Protein AF-A0A534YUK7-F1 (afdb_monomer_lite)

Secondary structure (DSSP, 8-state):
---SSHHHHHHHSSSSSS--HHHHHHHHHHHS--THHHHHHHTTS---TT-TTT-HHHHHHHHT--HHHHHHHH-SEEEEEEEEEEEEE-TTSTTS-EEEEEEEEEEEEE-STT-EEEEEEETTS-EEEEEEETTEEEEEETTSPPEEE-TTS--HHHHHHHHT-HHHHHHHHTTSEEEEEEEEEEETTEEEEEEEEEEEPPPPPSTTGGGSPPP-PPBPTTS-B---HHHHHHHHHHHH------EEEEEEETTT--EEEEEEEPPP-----

Structure (mmCIF, N/CA/C/O backbone):
data_AF-A0A534YUK7-F1
#
_entry.id   AF-A0A534YUK7-F1
#
loop_
_atom_site.group_PDB
_atom_site.id
_atom_site.type_symbol
_atom_site.label_atom_id
_atom_site.label_alt_id
_atom_site.label_comp_id
_atom_site.label_asym_id
_atom_site.label_entity_id
_atom_site.label_seq_id
_atom_site.pdbx_PDB_ins_code
_atom_site.Cartn_x
_atom_site.Cartn_y
_atom_site.Cartn_z
_atom_site.occupancy
_atom_site.B_iso_or_equiv
_atom_site.auth_seq_id
_atom_site.auth_comp_id
_atom_site.auth_asym_id
_atom_site.auth_atom_id
_atom_site.pdbx_PDB_model_num
ATOM 1 N N . MET A 1 1 ? -46.622 58.304 -29.775 1.00 43.06 1 MET A N 1
ATOM 2 C CA . MET A 1 1 ? -46.338 57.663 -28.471 1.00 43.06 1 MET A CA 1
ATOM 3 C C . MET A 1 1 ? -46.282 56.150 -28.672 1.00 43.06 1 MET A C 1
ATOM 5 O O . MET A 1 1 ? -47.311 55.494 -28.654 1.00 43.06 1 MET A O 1
ATOM 9 N N . ARG A 1 2 ? -45.103 55.600 -28.988 1.00 47.28 2 ARG A N 1
ATOM 10 C CA . ARG A 1 2 ? -44.868 54.157 -29.193 1.00 47.28 2 ARG A CA 1
ATOM 11 C C . ARG A 1 2 ? -43.505 53.817 -28.588 1.00 47.28 2 ARG A C 1
ATOM 13 O O . ARG A 1 2 ? -42.527 53.676 -29.305 1.00 47.28 2 ARG A O 1
ATOM 20 N N . SER A 1 3 ? -43.453 53.763 -27.260 1.00 46.91 3 SER A N 1
ATOM 21 C CA . SER A 1 3 ? -42.205 53.555 -26.512 1.00 46.91 3 SER A CA 1
ATOM 22 C C . SER A 1 3 ? -42.457 52.770 -25.221 1.00 46.91 3 SER A C 1
ATOM 24 O O . SER A 1 3 ? -41.991 53.171 -24.165 1.00 46.91 3 SER A O 1
ATOM 26 N N . CYS A 1 4 ? -43.249 51.692 -25.272 1.00 45.56 4 CYS A N 1
ATOM 27 C CA . CYS A 1 4 ? -43.534 50.884 -24.072 1.00 45.56 4 CYS A CA 1
ATOM 28 C C . CYS A 1 4 ? -43.325 49.366 -24.253 1.00 45.56 4 CYS A C 1
ATOM 30 O O . CYS A 1 4 ? -43.373 48.627 -23.282 1.00 45.56 4 CYS A O 1
ATOM 32 N N . GLY A 1 5 ? -43.058 48.879 -25.473 1.00 42.12 5 GLY A N 1
ATOM 33 C CA . GLY A 1 5 ? -42.952 47.432 -25.738 1.00 42.12 5 GLY A CA 1
ATOM 34 C C . GLY A 1 5 ? -41.537 46.842 -25.698 1.00 42.12 5 GLY A C 1
ATOM 35 O O . GLY A 1 5 ? -41.386 45.643 -25.504 1.00 42.12 5 GLY A O 1
ATOM 36 N N . ILE A 1 6 ? -40.492 47.656 -25.881 1.00 48.66 6 ILE A N 1
ATOM 37 C CA . ILE A 1 6 ? -39.122 47.144 -26.106 1.00 48.66 6 ILE A CA 1
ATOM 38 C C . ILE A 1 6 ? -38.332 47.005 -24.792 1.00 48.66 6 ILE A C 1
ATOM 40 O O . ILE A 1 6 ? -37.466 46.142 -24.679 1.00 48.66 6 ILE A O 1
ATOM 44 N N . ALA A 1 7 ? -38.674 47.781 -23.759 1.00 47.25 7 ALA A N 1
ATOM 45 C CA . ALA A 1 7 ? -37.955 47.756 -22.482 1.00 47.25 7 ALA A CA 1
ATOM 46 C C . ALA A 1 7 ? -38.227 46.491 -21.642 1.00 47.25 7 ALA A C 1
ATOM 48 O O . ALA A 1 7 ? -37.373 46.086 -20.860 1.00 47.25 7 ALA A O 1
ATOM 49 N N . PHE A 1 8 ? -39.379 45.834 -21.822 1.00 46.03 8 PHE A N 1
ATOM 50 C CA . PHE A 1 8 ? -39.737 44.651 -21.028 1.00 46.03 8 PHE A CA 1
ATOM 51 C C . PHE A 1 8 ? -39.116 43.351 -21.572 1.00 46.03 8 PHE A C 1
ATOM 53 O O . PHE A 1 8 ? -38.811 42.439 -20.810 1.00 46.03 8 PHE A O 1
ATOM 60 N N . LEU A 1 9 ? -38.857 43.282 -22.883 1.00 44.72 9 LEU A N 1
ATOM 61 C CA . LEU A 1 9 ? -38.277 42.101 -23.537 1.00 44.72 9 LEU A CA 1
ATOM 62 C C . LEU A 1 9 ? -36.753 41.986 -23.354 1.00 44.72 9 LEU A C 1
ATOM 64 O O . LEU A 1 9 ? -36.232 40.876 -23.357 1.00 44.72 9 LEU A O 1
ATOM 68 N N . LEU A 1 10 ? -36.047 43.097 -23.112 1.00 46.44 10 LEU A N 1
ATOM 69 C CA . LEU A 1 10 ? -34.605 43.098 -22.812 1.00 46.44 10 LEU A CA 1
ATOM 70 C C . LEU A 1 10 ? -34.275 42.804 -21.337 1.00 46.44 10 LEU A C 1
ATOM 72 O O . LEU A 1 10 ? -33.154 42.404 -21.028 1.00 46.44 10 LEU A O 1
ATOM 76 N N . ALA A 1 11 ? -35.241 42.972 -20.428 1.00 45.81 11 ALA A N 1
ATOM 77 C CA . ALA A 1 11 ? -35.063 42.692 -19.002 1.00 45.81 11 ALA A CA 1
ATOM 78 C C . ALA A 1 11 ? -35.255 41.204 -18.644 1.00 45.81 11 ALA A C 1
ATOM 80 O O . ALA A 1 11 ? -34.750 40.753 -17.619 1.00 45.81 11 ALA A O 1
ATOM 81 N N . LEU A 1 12 ? -35.941 40.419 -19.489 1.00 43.53 12 LEU A N 1
ATOM 82 C CA . LEU A 1 12 ? -36.092 38.971 -19.284 1.00 43.53 12 LEU A CA 1
ATOM 83 C C . LEU A 1 12 ? -34.932 38.141 -19.857 1.00 43.53 12 LEU A C 1
ATOM 85 O O . LEU A 1 12 ? -34.709 37.019 -19.408 1.00 43.53 12 LEU A O 1
ATOM 89 N N . THR A 1 13 ? -34.153 38.672 -20.802 1.00 46.50 13 THR A N 1
ATOM 90 C CA . THR A 1 13 ? -33.028 37.937 -21.410 1.00 46.50 13 THR A CA 1
ATOM 91 C C . THR A 1 13 ? -31.736 37.995 -20.589 1.00 46.50 13 THR A C 1
ATOM 93 O O . THR A 1 13 ? -30.830 37.200 -20.824 1.00 46.50 13 THR A O 1
ATOM 96 N N . THR A 1 14 ? -31.639 38.883 -19.596 1.00 45.12 14 THR A N 1
ATOM 97 C CA . THR A 1 14 ? -30.451 39.038 -18.732 1.00 45.12 14 THR A CA 1
ATOM 98 C C . THR A 1 14 ? -30.489 38.198 -17.452 1.00 45.12 14 THR A C 1
ATOM 100 O O . THR A 1 14 ? -29.464 38.070 -16.790 1.00 45.12 14 THR A O 1
ATOM 103 N N . LEU A 1 15 ? -31.619 37.559 -17.119 1.00 44.69 15 LEU A N 1
ATOM 104 C CA . LEU A 1 15 ? -31.740 36.682 -15.941 1.00 44.69 15 LEU A CA 1
ATOM 105 C C . LEU A 1 15 ? -31.494 35.191 -16.236 1.00 44.69 15 LEU A C 1
ATOM 107 O O . LEU A 1 15 ? -31.285 34.414 -15.305 1.00 44.69 15 LEU A O 1
ATOM 111 N N . CYS A 1 16 ? -31.452 34.784 -17.510 1.00 46.06 16 CYS A N 1
ATOM 112 C CA . CYS A 1 16 ? -31.131 33.405 -17.912 1.00 46.06 16 CYS A CA 1
ATOM 113 C C . CYS A 1 16 ? -29.680 33.213 -18.388 1.00 46.06 16 CYS A C 1
ATOM 115 O O . CYS A 1 16 ? -29.250 32.081 -18.601 1.00 46.06 16 CYS A O 1
ATOM 117 N N . ALA A 1 17 ? -28.899 34.287 -18.508 1.00 45.12 17 ALA A N 1
ATOM 118 C CA . ALA A 1 17 ? -27.498 34.236 -18.907 1.00 45.12 17 ALA A CA 1
ATOM 119 C C . ALA A 1 17 ? -26.590 34.430 -17.684 1.00 45.12 17 ALA A C 1
ATOM 121 O O . ALA A 1 17 ? -26.131 35.541 -17.472 1.00 45.12 17 ALA A O 1
ATOM 122 N N . CYS A 1 18 ? -26.403 33.388 -16.853 1.00 49.81 18 CYS A N 1
ATOM 123 C CA . CYS A 1 18 ? -25.218 33.175 -15.980 1.00 49.81 18 CYS A CA 1
ATOM 124 C C . CYS A 1 18 ? -25.406 32.050 -14.936 1.00 49.81 18 CYS A C 1
ATOM 126 O O . CYS A 1 18 ? -25.012 32.182 -13.779 1.00 49.81 18 CYS A O 1
ATOM 128 N N . LYS A 1 19 ? -25.977 30.901 -15.312 1.00 48.03 19 LYS A N 1
ATOM 129 C CA . LYS A 1 19 ? -25.750 29.652 -14.563 1.00 48.03 19 LYS A CA 1
ATOM 130 C C . LYS A 1 19 ? -25.463 28.542 -15.562 1.00 48.03 19 LYS A C 1
ATOM 132 O O . LYS A 1 19 ? -26.362 27.816 -15.967 1.00 48.03 19 LYS A O 1
ATOM 137 N N . ARG A 1 20 ? -24.209 28.465 -16.022 1.00 54.09 20 ARG A N 1
ATOM 138 C CA . ARG A 1 20 ? -23.745 27.312 -16.803 1.00 54.09 20 ARG A CA 1
ATOM 139 C C . ARG A 1 20 ? -23.891 26.073 -15.919 1.00 54.09 20 ARG A C 1
ATOM 141 O O . ARG A 1 20 ? -23.425 26.074 -14.781 1.00 54.09 20 ARG A O 1
ATOM 148 N N . SER A 1 21 ? -24.548 25.039 -16.431 1.00 63.81 21 SER A N 1
ATOM 149 C CA . SER A 1 21 ? -24.697 23.744 -15.753 1.00 63.81 21 SER A CA 1
ATOM 150 C C . SER A 1 21 ? -23.342 23.152 -15.352 1.00 63.81 21 SER A C 1
ATOM 152 O O . SER A 1 21 ? -23.226 22.537 -14.298 1.00 63.81 21 SER A O 1
ATOM 154 N N . GLU A 1 22 ? -22.303 23.423 -16.142 1.00 60.59 22 GLU A N 1
ATOM 155 C CA . GLU A 1 22 ? -20.909 23.071 -15.857 1.00 60.59 22 GLU A CA 1
ATOM 156 C C . GLU A 1 22 ? -20.375 23.737 -14.582 1.00 60.59 22 GLU A C 1
ATOM 158 O O . GLU A 1 22 ? -19.732 23.076 -13.773 1.00 60.59 22 GLU A O 1
ATOM 163 N N . ASP A 1 23 ? -20.706 25.009 -14.349 1.00 64.12 23 ASP A N 1
ATOM 164 C CA . ASP A 1 23 ? -20.303 25.760 -13.154 1.00 64.12 23 ASP A CA 1
ATOM 16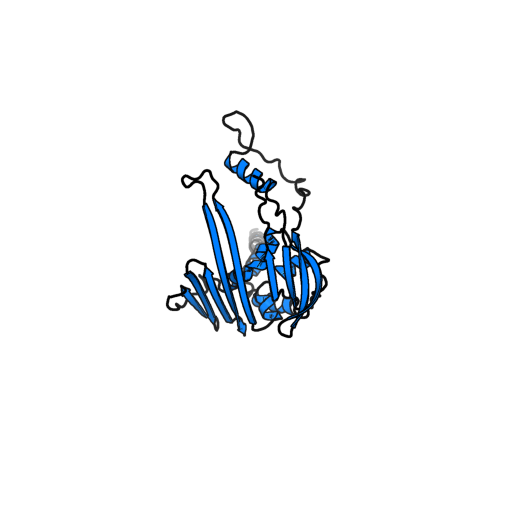5 C C . ASP A 1 23 ? -21.025 25.251 -11.902 1.00 64.12 23 ASP A C 1
ATOM 167 O O . ASP A 1 23 ? -20.454 25.214 -10.814 1.00 64.12 23 ASP A O 1
ATOM 171 N N . GLN A 1 24 ? -22.284 24.827 -12.041 1.00 64.56 24 GLN A N 1
ATOM 172 C CA . GLN A 1 24 ? -23.018 24.173 -10.958 1.00 64.56 24 GLN A CA 1
ATOM 173 C C . GLN A 1 24 ? -22.503 22.759 -10.685 1.00 64.56 24 GLN A C 1
ATOM 175 O O . GLN A 1 24 ? -22.385 22.395 -9.521 1.00 64.56 24 GLN A O 1
ATOM 180 N N . ALA A 1 25 ? -22.144 21.990 -11.714 1.00 63.22 25 ALA A N 1
ATOM 181 C CA . ALA A 1 25 ? -21.538 20.670 -11.554 1.00 63.22 25 ALA A CA 1
ATOM 182 C C . ALA A 1 25 ? -20.133 20.762 -10.935 1.00 63.22 25 ALA A C 1
ATOM 184 O O . ALA A 1 25 ? -19.789 19.966 -10.066 1.00 63.22 25 ALA A O 1
ATOM 185 N N . ALA A 1 26 ? -19.338 21.764 -11.319 1.00 56.41 26 ALA A N 1
ATOM 186 C CA . ALA A 1 26 ? -18.037 22.042 -10.719 1.00 56.41 26 ALA A CA 1
ATOM 187 C C . ALA A 1 26 ? -18.174 22.503 -9.261 1.00 56.41 26 ALA A C 1
ATOM 189 O O . ALA A 1 26 ? -17.492 21.977 -8.387 1.00 56.41 26 ALA A O 1
ATOM 190 N N . LYS A 1 27 ? -19.110 23.415 -8.965 1.00 62.81 27 LYS A N 1
ATOM 191 C CA . LYS A 1 27 ? -19.412 23.823 -7.583 1.00 62.81 27 LYS A CA 1
ATOM 192 C C . LYS A 1 27 ? -19.950 22.663 -6.750 1.00 62.81 27 LYS A C 1
ATOM 194 O O . LYS A 1 27 ? -19.544 22.525 -5.607 1.00 62.81 27 LYS A O 1
ATOM 199 N N . ALA A 1 28 ? -20.794 21.799 -7.307 1.00 65.69 28 ALA A N 1
ATOM 200 C CA . ALA A 1 28 ? -21.262 20.604 -6.614 1.00 65.69 28 ALA A CA 1
ATOM 201 C C . ALA A 1 28 ? -20.095 19.671 -6.264 1.00 65.69 28 ALA A C 1
ATOM 203 O O . ALA A 1 28 ? -20.059 19.171 -5.153 1.00 65.69 28 ALA A O 1
ATOM 204 N N . ARG A 1 29 ? -19.095 19.502 -7.138 1.00 61.09 29 ARG A N 1
ATOM 205 C CA . ARG A 1 29 ? -17.880 18.728 -6.810 1.00 61.09 29 ARG A CA 1
ATOM 206 C C . ARG A 1 29 ? -17.021 19.380 -5.721 1.00 61.09 29 ARG A C 1
ATOM 208 O O . ARG A 1 29 ? -16.441 18.670 -4.919 1.00 61.09 29 ARG A O 1
ATOM 215 N N . ILE A 1 30 ? -16.942 20.712 -5.689 1.00 57.91 30 ILE A N 1
ATOM 216 C CA . ILE A 1 30 ? -16.113 21.459 -4.722 1.00 57.91 30 ILE A CA 1
ATOM 217 C C . ILE A 1 30 ? -16.792 21.581 -3.346 1.00 57.91 30 ILE A C 1
ATOM 219 O O . ILE A 1 30 ? -16.108 21.632 -2.331 1.00 57.91 30 ILE A O 1
ATOM 223 N N . PHE A 1 31 ? -18.126 21.649 -3.307 1.00 62.97 31 PHE A N 1
ATOM 224 C CA . PHE A 1 31 ? -18.913 21.893 -2.090 1.00 62.97 31 PHE A CA 1
ATOM 225 C C . PHE A 1 31 ? -19.746 20.686 -1.637 1.00 62.97 31 PHE A C 1
ATOM 227 O O . PHE A 1 31 ? -20.591 20.833 -0.752 1.00 62.97 31 PHE A O 1
ATOM 234 N N . SER A 1 32 ? -19.551 19.508 -2.238 1.00 49.84 32 SER A N 1
ATOM 235 C CA . SER A 1 32 ? -20.150 18.281 -1.708 1.00 49.84 32 SER A CA 1
ATOM 236 C C . SER A 1 32 ? -19.508 17.926 -0.364 1.00 49.84 32 SER A C 1
ATOM 238 O O . SER A 1 32 ? -18.311 18.158 -0.190 1.00 49.84 32 SER A O 1
ATOM 240 N N . PRO A 1 33 ? -20.292 17.392 0.590 1.00 48.09 33 PRO A N 1
ATOM 241 C CA . PRO A 1 33 ? -19.748 16.879 1.837 1.00 48.09 33 PRO A CA 1
ATOM 242 C C . PRO A 1 33 ? -18.690 15.807 1.554 1.00 48.09 33 PRO A C 1
ATOM 244 O O . PRO A 1 33 ? -18.836 15.044 0.601 1.00 48.09 33 PRO A O 1
ATOM 247 N N . ASP A 1 34 ? -17.649 15.786 2.387 1.00 50.56 34 ASP A N 1
ATOM 248 C CA . ASP A 1 34 ? -16.479 14.909 2.278 1.00 50.56 34 ASP A CA 1
ATOM 249 C C . ASP A 1 34 ? -16.828 13.445 1.942 1.00 50.56 34 ASP A C 1
ATOM 251 O O . ASP A 1 34 ? -17.801 12.877 2.452 1.00 50.56 34 ASP A O 1
ATOM 255 N N . ASP A 1 35 ? -15.961 12.813 1.144 1.00 51.81 35 ASP A N 1
ATOM 256 C CA . ASP A 1 35 ? -16.037 11.427 0.645 1.00 51.81 35 ASP A CA 1
ATOM 257 C C . ASP A 1 35 ? -16.042 10.336 1.746 1.00 51.81 35 ASP A C 1
ATOM 259 O O . ASP A 1 35 ? -16.063 9.139 1.462 1.00 51.81 35 ASP A O 1
ATOM 263 N N . SER A 1 36 ? -16.082 10.697 3.031 1.00 48.94 36 SER A N 1
ATOM 264 C CA . SER A 1 36 ? -16.192 9.731 4.136 1.00 48.94 36 SER A CA 1
ATOM 265 C C . SER A 1 36 ? -17.457 8.865 4.040 1.00 48.94 36 SER A C 1
ATOM 267 O O . SER A 1 36 ? -17.464 7.704 4.456 1.00 48.94 36 SER A O 1
ATOM 269 N N . THR A 1 37 ? -18.523 9.389 3.425 1.00 50.66 37 THR A N 1
ATOM 270 C CA . THR A 1 37 ? -19.754 8.626 3.166 1.00 50.66 37 THR A CA 1
ATOM 271 C C . THR A 1 37 ? -19.613 7.597 2.041 1.00 50.66 37 THR A C 1
ATOM 273 O O . THR A 1 37 ? -20.222 6.528 2.142 1.00 50.66 37 THR A O 1
ATOM 276 N N . SER A 1 38 ? -18.801 7.856 1.008 1.00 58.12 38 SER A N 1
ATOM 277 C CA . SER A 1 38 ? -18.639 6.938 -0.129 1.00 58.12 38 SER A CA 1
ATOM 278 C C . SER A 1 38 ? -17.813 5.704 0.251 1.00 58.12 38 SER A C 1
ATOM 280 O O . SER A 1 38 ? -18.211 4.583 -0.062 1.00 58.12 38 SER A O 1
ATOM 282 N N . ALA A 1 39 ? -16.764 5.868 1.065 1.00 60.34 39 ALA A N 1
ATOM 283 C CA . ALA A 1 39 ? -15.964 4.748 1.579 1.00 60.34 39 ALA A CA 1
ATOM 284 C C . ALA A 1 39 ? -16.784 3.740 2.415 1.00 60.34 39 ALA A C 1
ATOM 286 O O . ALA A 1 39 ? -16.546 2.533 2.359 1.00 60.34 39 ALA A O 1
ATOM 287 N N . SER A 1 40 ? -17.775 4.216 3.179 1.00 64.69 40 SER A N 1
ATOM 288 C CA . SER A 1 40 ? -18.683 3.354 3.951 1.00 64.69 40 SER A CA 1
ATOM 289 C C . SER A 1 40 ? -19.723 2.636 3.081 1.00 64.69 40 SER A C 1
ATOM 291 O O . SER A 1 40 ? -20.198 1.562 3.460 1.00 64.69 40 SER A O 1
ATOM 293 N N . ALA A 1 41 ? -20.093 3.214 1.935 1.00 70.38 41 ALA A N 1
ATOM 294 C CA . ALA A 1 41 ? -20.995 2.582 0.979 1.00 70.38 41 ALA A CA 1
ATOM 295 C C . ALA A 1 41 ? -20.291 1.438 0.237 1.00 70.38 41 ALA A C 1
ATOM 297 O O . ALA A 1 41 ? -20.769 0.308 0.308 1.00 70.38 41 ALA A O 1
ATOM 298 N N . ASP A 1 42 ? -19.115 1.702 -0.343 1.00 76.00 42 ASP A N 1
ATOM 299 C CA . ASP A 1 42 ? -18.304 0.700 -1.049 1.00 76.00 42 ASP A CA 1
ATOM 300 C C . ASP A 1 42 ? -17.978 -0.502 -0.152 1.00 76.00 42 ASP A C 1
ATOM 302 O O . ASP A 1 42 ? -18.034 -1.648 -0.591 1.00 76.00 42 ASP A O 1
ATOM 306 N N . ALA A 1 43 ? -17.700 -0.265 1.135 1.00 78.94 43 ALA A N 1
ATOM 307 C CA . ALA A 1 43 ? -17.383 -1.314 2.103 1.00 78.94 43 ALA A CA 1
ATOM 308 C C . ALA A 1 43 ? -18.499 -2.355 2.313 1.00 78.94 43 ALA A C 1
ATOM 310 O O . ALA A 1 43 ? -18.215 -3.463 2.772 1.00 78.94 43 ALA A O 1
ATOM 311 N N . LYS A 1 44 ? -19.759 -2.017 2.007 1.00 80.62 44 LYS A N 1
ATOM 312 C CA . LYS A 1 44 ? -20.909 -2.921 2.178 1.00 80.62 44 LYS A CA 1
ATOM 313 C C . LYS A 1 44 ? -21.074 -3.892 1.020 1.00 80.62 44 LYS A C 1
ATOM 315 O O . LYS A 1 44 ? -21.726 -4.922 1.199 1.00 80.62 44 LYS A O 1
ATOM 320 N N . ASP A 1 45 ? -20.493 -3.585 -0.135 1.00 84.56 45 ASP A N 1
ATOM 321 C CA . ASP A 1 45 ? -20.611 -4.450 -1.294 1.00 84.56 45 ASP A CA 1
ATOM 322 C C . ASP A 1 45 ? -19.799 -5.734 -1.065 1.00 84.56 45 ASP A C 1
ATOM 324 O O . ASP A 1 45 ? -18.599 -5.670 -0.743 1.00 84.56 45 ASP A O 1
ATOM 328 N N . PRO A 1 46 ? -20.434 -6.916 -1.189 1.00 86.56 46 PRO A N 1
ATOM 329 C CA . PRO A 1 46 ? -19.748 -8.185 -1.036 1.00 86.56 46 PRO A CA 1
ATOM 330 C C . PRO A 1 46 ? -18.792 -8.392 -2.211 1.00 86.56 46 PRO A C 1
ATOM 332 O O . PRO A 1 46 ? -19.169 -8.275 -3.377 1.00 86.56 46 PRO A O 1
ATOM 335 N N . ILE A 1 47 ? -17.548 -8.738 -1.893 1.00 89.94 47 ILE A N 1
ATOM 336 C CA . ILE A 1 47 ? -16.484 -8.942 -2.873 1.00 89.94 47 ILE A CA 1
ATOM 337 C C . ILE A 1 47 ? -15.989 -10.382 -2.766 1.00 89.94 47 ILE A C 1
ATOM 339 O O . ILE A 1 47 ? -15.590 -10.840 -1.696 1.00 89.94 47 ILE A O 1
ATOM 343 N N . ASP A 1 48 ? -15.978 -11.093 -3.892 1.00 92.06 48 ASP A N 1
ATOM 344 C CA . ASP A 1 48 ? -15.423 -12.441 -3.958 1.00 92.06 48 ASP A CA 1
ATOM 345 C C . ASP A 1 48 ? -13.896 -12.403 -4.104 1.00 92.06 48 ASP A C 1
ATOM 347 O O . ASP A 1 48 ? -13.342 -12.242 -5.196 1.00 92.06 48 ASP A O 1
ATOM 351 N N . ALA A 1 49 ? -13.214 -12.594 -2.977 1.00 91.31 49 ALA A N 1
ATOM 352 C CA . ALA A 1 49 ? -11.762 -12.634 -2.890 1.00 91.31 49 ALA A CA 1
ATOM 353 C C . ALA A 1 49 ? -11.106 -13.816 -3.631 1.00 91.31 49 ALA A C 1
ATOM 355 O O . ALA A 1 49 ? -9.879 -13.877 -3.651 1.00 91.31 49 ALA A O 1
ATOM 356 N N . THR A 1 50 ? -11.850 -14.761 -4.222 1.00 92.62 50 THR A N 1
ATOM 357 C CA . THR A 1 50 ? -11.282 -15.891 -4.993 1.00 92.62 50 THR A CA 1
ATOM 358 C C . THR A 1 50 ? -11.041 -15.577 -6.473 1.00 92.62 50 THR A C 1
ATOM 360 O O . THR A 1 50 ? -10.343 -16.327 -7.153 1.00 92.62 50 THR A O 1
ATOM 363 N N . ARG A 1 51 ? -11.550 -14.437 -6.958 1.00 92.38 51 ARG A N 1
ATOM 364 C CA . ARG A 1 51 ? -11.559 -14.074 -8.386 1.00 92.38 51 ARG A CA 1
ATOM 365 C C . ARG A 1 51 ? -10.448 -13.117 -8.813 1.00 92.38 51 ARG A C 1
ATOM 367 O O . ARG A 1 51 ? -10.420 -12.676 -9.959 1.00 92.38 51 ARG A O 1
ATOM 374 N N . LEU A 1 52 ? -9.522 -12.769 -7.916 1.00 92.38 52 LEU A N 1
ATOM 375 C CA . LEU A 1 52 ? -8.475 -11.784 -8.222 1.00 92.38 52 LEU A CA 1
ATOM 376 C C . LEU A 1 52 ? -7.513 -12.274 -9.316 1.00 92.38 52 LEU A C 1
ATOM 378 O O . LEU A 1 52 ? -6.915 -11.455 -10.001 1.00 92.38 52 LEU A O 1
ATOM 382 N N . ALA A 1 53 ? -7.348 -13.587 -9.491 1.00 93.31 53 ALA A N 1
ATOM 383 C CA . ALA A 1 53 ? -6.503 -14.125 -10.559 1.00 93.31 53 ALA A CA 1
ATOM 384 C C . ALA A 1 53 ? -7.140 -14.000 -11.956 1.00 93.31 53 ALA A C 1
ATOM 386 O O . ALA A 1 53 ? -6.416 -14.000 -12.950 1.00 93.31 53 ALA A O 1
ATOM 387 N N . ASP A 1 54 ? -8.467 -13.878 -12.033 1.00 93.00 54 ASP A N 1
ATOM 388 C CA . ASP A 1 54 ? -9.210 -13.982 -13.292 1.00 93.00 54 ASP A CA 1
ATOM 389 C C . ASP A 1 54 ? -9.389 -12.628 -13.991 1.00 93.00 54 ASP A C 1
ATOM 391 O O . ASP A 1 54 ? -9.493 -12.566 -15.216 1.00 93.00 54 ASP A O 1
ATOM 395 N N . ASP A 1 55 ? -9.427 -11.535 -13.223 1.00 90.50 55 ASP A N 1
ATOM 396 C CA . ASP A 1 55 ? -9.652 -10.182 -13.733 1.00 90.50 55 ASP A CA 1
ATOM 397 C C . ASP A 1 55 ? -8.603 -9.198 -13.177 1.00 90.50 55 ASP A C 1
ATOM 399 O O . ASP A 1 55 ? -8.683 -8.787 -12.015 1.00 90.50 55 ASP A O 1
ATOM 403 N N . PRO A 1 56 ? -7.638 -8.753 -14.008 1.00 88.38 56 PRO A N 1
ATOM 404 C CA . PRO A 1 56 ? -6.618 -7.788 -13.603 1.00 88.38 56 PRO A CA 1
ATOM 405 C C . PRO A 1 56 ? -7.169 -6.429 -13.152 1.00 88.38 56 PRO A C 1
ATOM 407 O O . PRO A 1 56 ? -6.565 -5.776 -12.300 1.00 88.38 56 PRO A O 1
ATOM 410 N N . LYS A 1 57 ? -8.303 -5.969 -13.703 1.00 89.88 57 LYS A N 1
ATOM 411 C CA . LYS A 1 57 ? -8.916 -4.697 -13.279 1.00 89.88 57 LYS A CA 1
ATOM 412 C C . LYS A 1 57 ? -9.511 -4.842 -11.888 1.00 89.88 57 LYS A C 1
ATOM 414 O O . LYS A 1 57 ? -9.317 -3.970 -11.041 1.00 89.88 57 LYS A O 1
ATOM 419 N N . PHE A 1 58 ? -10.192 -5.959 -11.652 1.00 92.06 58 PHE A N 1
ATOM 420 C CA . PHE A 1 58 ? -10.713 -6.306 -10.338 1.00 92.06 58 PHE A CA 1
ATOM 421 C C . PHE A 1 58 ? -9.583 -6.472 -9.315 1.00 92.06 58 PHE A C 1
ATOM 423 O O . PHE A 1 58 ? -9.636 -5.855 -8.254 1.00 92.06 58 PHE A O 1
ATOM 430 N N . ALA A 1 59 ? -8.509 -7.190 -9.662 1.00 93.25 59 ALA A N 1
ATOM 431 C CA . ALA A 1 59 ? -7.311 -7.292 -8.829 1.00 93.25 59 ALA A CA 1
ATOM 432 C C . ALA A 1 59 ? -6.756 -5.908 -8.467 1.00 93.25 59 ALA A C 1
ATOM 434 O O . ALA A 1 59 ? -6.528 -5.623 -7.294 1.00 93.25 59 ALA A O 1
ATOM 435 N N . GLY A 1 60 ? -6.630 -5.011 -9.450 1.00 92.69 60 GLY A N 1
ATOM 436 C CA . GLY A 1 60 ? -6.189 -3.636 -9.229 1.00 92.69 60 GLY A CA 1
ATOM 437 C C . GLY A 1 60 ? -7.083 -2.853 -8.260 1.00 92.69 60 GLY A C 1
ATOM 438 O O . GLY A 1 60 ? -6.563 -2.142 -7.406 1.00 92.69 60 GLY A O 1
ATOM 439 N N . ARG A 1 61 ? -8.414 -2.999 -8.326 1.00 92.12 61 ARG A N 1
ATOM 440 C CA . ARG A 1 61 ? -9.350 -2.354 -7.380 1.00 92.12 61 ARG A CA 1
ATOM 441 C C . ARG A 1 61 ? -9.144 -2.827 -5.939 1.00 92.12 61 ARG A C 1
ATOM 443 O O . ARG A 1 61 ? -9.263 -2.017 -5.020 1.00 92.12 61 ARG A O 1
ATOM 450 N N . ILE A 1 62 ? -8.847 -4.112 -5.752 1.00 94.56 62 ILE A N 1
ATOM 451 C CA . ILE A 1 62 ? -8.615 -4.703 -4.429 1.00 94.56 62 ILE A CA 1
ATOM 452 C C . ILE A 1 62 ? -7.235 -4.333 -3.886 1.00 94.56 62 ILE A C 1
ATOM 454 O O . ILE A 1 62 ? -7.116 -3.859 -2.760 1.00 94.56 62 ILE A O 1
ATOM 458 N N . LEU A 1 63 ? -6.189 -4.491 -4.696 1.00 95.31 63 LEU A N 1
ATOM 459 C CA . LEU A 1 63 ? -4.808 -4.195 -4.303 1.00 95.31 63 LEU A CA 1
ATOM 460 C C . LEU A 1 63 ? -4.562 -2.699 -4.063 1.00 95.31 63 LEU A C 1
ATOM 462 O O . LEU A 1 63 ? -3.618 -2.336 -3.364 1.00 95.31 63 LEU A O 1
ATOM 466 N N . ARG A 1 64 ? -5.396 -1.831 -4.647 1.00 94.81 64 ARG A N 1
ATOM 467 C CA . ARG A 1 64 ? -5.339 -0.369 -4.502 1.00 94.81 64 ARG A CA 1
ATOM 468 C C . ARG A 1 64 ? -6.483 0.188 -3.651 1.00 94.81 64 ARG A C 1
ATOM 470 O O . ARG A 1 64 ? -6.822 1.361 -3.791 1.00 94.81 64 ARG A O 1
ATOM 477 N N . MET A 1 65 ? -7.101 -0.648 -2.817 1.00 94.81 65 MET A N 1
ATOM 478 C CA . MET A 1 65 ? -8.177 -0.229 -1.922 1.00 94.81 65 MET A CA 1
ATOM 479 C C . MET A 1 65 ? -7.697 0.884 -0.981 1.00 94.81 65 MET A C 1
ATOM 481 O O . MET A 1 65 ? -6.631 0.772 -0.374 1.00 94.81 65 MET A O 1
ATOM 485 N N . GLN A 1 66 ? -8.483 1.955 -0.870 1.00 93.94 66 GLN A N 1
ATOM 486 C CA . GLN A 1 66 ? -8.150 3.100 -0.020 1.00 93.94 66 GLN A CA 1
ATOM 487 C C . GLN A 1 66 ? -8.293 2.743 1.463 1.00 93.94 66 GLN A C 1
ATOM 489 O O . GLN A 1 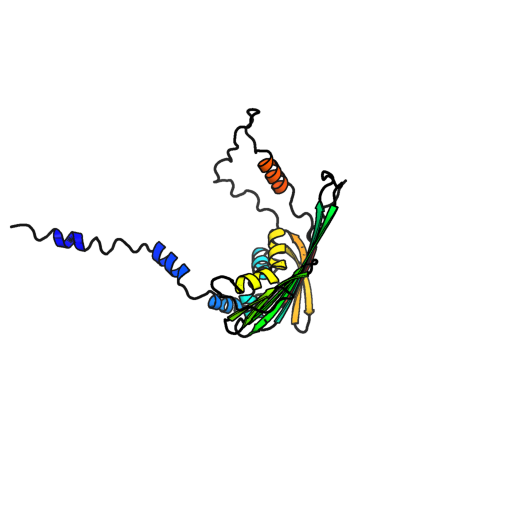66 ? -9.166 1.953 1.838 1.00 93.94 66 GLN A O 1
ATOM 494 N N . GLN A 1 67 ? -7.493 3.364 2.330 1.00 93.81 67 GLN A N 1
ATOM 495 C CA . GLN A 1 67 ? -7.476 3.041 3.760 1.00 93.81 67 GLN A CA 1
ATOM 496 C C . GLN A 1 67 ? -8.797 3.361 4.468 1.00 93.81 67 GLN A C 1
ATOM 498 O O . GLN A 1 67 ? -9.136 2.705 5.451 1.00 93.81 67 GLN A O 1
ATOM 503 N N . ALA A 1 68 ? -9.579 4.321 3.964 1.00 91.69 68 ALA A N 1
ATOM 504 C CA . ALA A 1 68 ? -10.927 4.580 4.476 1.00 91.69 68 ALA A CA 1
ATOM 505 C C . ALA A 1 68 ? -11.854 3.359 4.313 1.00 91.69 68 ALA A C 1
ATOM 507 O O . ALA A 1 68 ? -12.538 2.964 5.258 1.00 91.69 68 ALA A O 1
ATOM 508 N N . GLU A 1 69 ? -11.833 2.718 3.143 1.00 93.00 69 GLU A N 1
ATOM 509 C CA . GLU A 1 69 ? -12.614 1.506 2.885 1.00 93.00 69 GLU A CA 1
ATOM 510 C C . GLU A 1 69 ? -12.045 0.307 3.651 1.00 93.00 69 GLU A C 1
ATOM 512 O O . GLU A 1 69 ? -12.802 -0.455 4.250 1.00 93.00 69 GLU A O 1
ATOM 517 N N . VAL A 1 70 ? -10.715 0.167 3.709 1.00 94.94 70 VAL A N 1
ATOM 518 C CA . VAL A 1 70 ? -10.055 -0.868 4.521 1.00 94.94 70 VAL A CA 1
ATOM 519 C C . VAL A 1 70 ? -10.499 -0.775 5.982 1.00 94.94 70 VAL A C 1
ATOM 521 O O . VAL A 1 70 ? -10.879 -1.786 6.571 1.00 94.94 70 VAL A O 1
AT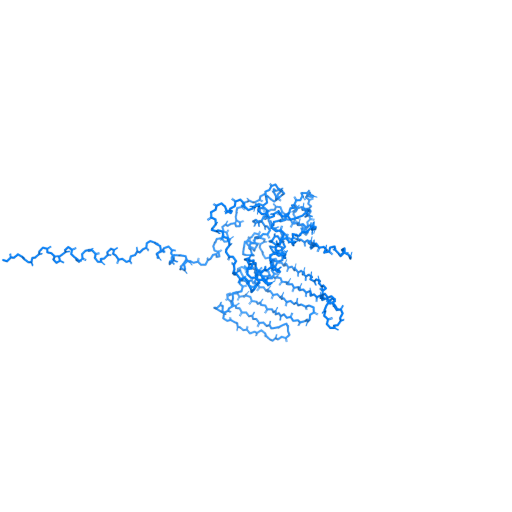OM 524 N N . ALA A 1 71 ? -10.521 0.428 6.560 1.00 94.38 71 ALA A N 1
ATOM 525 C CA . ALA A 1 71 ? -10.989 0.656 7.924 1.00 94.38 71 ALA A CA 1
ATOM 526 C C . ALA A 1 71 ? -12.477 0.312 8.094 1.00 94.38 71 ALA A C 1
ATOM 528 O O . ALA A 1 71 ? -12.846 -0.312 9.088 1.00 94.38 71 ALA A O 1
ATOM 529 N N . ALA A 1 72 ? -13.327 0.664 7.126 1.00 92.50 72 ALA A N 1
ATOM 530 C CA . ALA A 1 72 ? -14.751 0.329 7.157 1.00 92.50 72 ALA A CA 1
ATOM 531 C C . ALA A 1 72 ? -15.008 -1.187 7.052 1.00 92.50 72 ALA A C 1
ATOM 533 O O . ALA A 1 72 ? -15.936 -1.698 7.678 1.00 92.50 72 ALA A O 1
ATOM 534 N N . ARG A 1 73 ? -14.172 -1.913 6.300 1.00 93.31 73 ARG A N 1
ATOM 535 C CA . ARG A 1 73 ? -14.285 -3.363 6.092 1.00 93.31 73 ARG A CA 1
ATOM 536 C C . ARG A 1 73 ? -13.642 -4.204 7.200 1.00 93.31 73 ARG A C 1
ATOM 538 O O . ARG A 1 73 ? -14.155 -5.270 7.531 1.00 93.31 73 ARG A O 1
ATOM 545 N N . LEU A 1 74 ? -12.499 -3.777 7.743 1.00 92.75 74 LEU A N 1
ATOM 546 C CA . LEU A 1 74 ? -11.762 -4.513 8.782 1.00 92.75 74 LEU A CA 1
ATOM 547 C C . LEU A 1 74 ? -12.120 -4.082 10.205 1.00 92.75 74 LEU A C 1
ATOM 549 O O . LEU A 1 74 ? -11.927 -4.868 11.132 1.00 92.75 74 LEU A O 1
ATOM 553 N N . GLY A 1 75 ? -12.605 -2.853 10.385 1.00 93.56 75 GLY A N 1
ATOM 554 C CA . GLY A 1 75 ? -12.688 -2.212 11.692 1.00 93.56 75 GLY A CA 1
ATOM 555 C C . GLY A 1 75 ? -11.309 -1.790 12.223 1.00 93.56 75 GLY A C 1
ATOM 556 O O . GLY A 1 75 ? -10.354 -1.658 11.450 1.00 93.56 75 GLY A O 1
ATOM 557 N N . PRO A 1 76 ? -11.182 -1.554 13.543 1.00 95.25 76 PRO A N 1
ATOM 558 C CA . PRO A 1 76 ? -9.909 -1.211 14.171 1.00 95.25 76 PRO A CA 1
ATOM 559 C C . PRO A 1 76 ? -8.851 -2.301 13.962 1.00 95.25 76 PRO A C 1
ATOM 561 O O . PRO A 1 76 ? -9.106 -3.478 14.217 1.00 95.25 76 PRO A O 1
ATOM 564 N N . HIS A 1 77 ? -7.659 -1.914 13.517 1.00 95.94 77 HIS A N 1
ATOM 565 C CA . HIS A 1 77 ? -6.580 -2.847 13.191 1.00 95.94 77 HIS A CA 1
ATOM 566 C C . HIS A 1 77 ? -5.205 -2.182 13.300 1.00 95.94 77 HIS A C 1
ATOM 568 O O . HIS A 1 77 ? -5.081 -0.964 13.448 1.00 95.94 77 HIS A O 1
ATOM 574 N N . ARG A 1 78 ? -4.157 -3.005 13.229 1.00 96.75 78 ARG A N 1
ATOM 575 C CA . ARG A 1 78 ? -2.775 -2.555 13.073 1.00 96.75 78 ARG A CA 1
ATOM 576 C C . ARG A 1 78 ? -2.220 -3.092 11.767 1.00 96.75 78 ARG A C 1
ATOM 578 O O . ARG A 1 78 ? -2.537 -4.216 11.392 1.00 96.75 78 ARG A O 1
ATOM 585 N N . ALA A 1 79 ? -1.409 -2.286 11.104 1.00 96.25 79 ALA A N 1
ATOM 586 C CA . ALA A 1 79 ? -0.716 -2.662 9.887 1.00 96.25 79 ALA A CA 1
ATOM 587 C C . ALA A 1 79 ? 0.712 -2.122 9.923 1.00 96.25 79 ALA A C 1
ATOM 589 O O . ALA A 1 79 ? 0.973 -1.046 10.463 1.00 96.25 79 ALA A O 1
ATOM 590 N N . GLU A 1 80 ? 1.630 -2.885 9.347 1.00 97.25 80 GLU A N 1
ATOM 591 C CA . GLU A 1 80 ? 3.038 -2.533 9.250 1.00 97.25 80 GLU A CA 1
ATOM 592 C C . GLU A 1 80 ? 3.512 -2.810 7.829 1.00 97.25 80 GLU A C 1
ATOM 594 O O . GLU A 1 80 ? 3.164 -3.826 7.222 1.00 97.25 80 GLU A O 1
ATOM 599 N N . THR A 1 81 ? 4.311 -1.897 7.294 1.00 96.00 81 THR A N 1
ATOM 600 C CA . THR A 1 81 ? 4.946 -2.036 5.991 1.00 96.00 81 THR A CA 1
ATOM 601 C C . THR A 1 81 ? 6.438 -1.786 6.138 1.00 96.00 81 THR A C 1
ATOM 603 O O . THR A 1 81 ? 6.891 -0.931 6.901 1.00 96.00 81 THR A O 1
ATOM 606 N N . ARG A 1 82 ? 7.225 -2.561 5.395 1.00 95.94 82 ARG A N 1
ATOM 607 C CA . ARG A 1 82 ? 8.657 -2.334 5.226 1.00 95.94 82 ARG A CA 1
ATOM 608 C C . ARG A 1 82 ? 8.961 -2.361 3.744 1.00 95.94 82 ARG A C 1
ATOM 610 O O . ARG A 1 82 ? 8.590 -3.310 3.058 1.00 95.94 82 ARG A O 1
ATOM 617 N N . VAL A 1 83 ? 9.646 -1.333 3.267 1.00 93.00 83 VAL A N 1
ATOM 618 C CA . VAL A 1 83 ? 10.116 -1.254 1.887 1.00 93.00 83 VAL A CA 1
ATOM 619 C C . VAL A 1 83 ? 11.618 -1.046 1.914 1.00 93.00 83 VAL A C 1
ATOM 621 O O . VAL A 1 83 ? 12.124 -0.193 2.639 1.00 93.00 83 VAL A O 1
ATOM 624 N N . GLN A 1 84 ? 12.333 -1.851 1.136 1.00 92.00 84 GLN A N 1
ATOM 625 C CA . GLN A 1 84 ? 13.773 -1.736 0.986 1.00 92.00 84 GLN A CA 1
ATOM 626 C C . GLN A 1 84 ? 14.111 -1.509 -0.481 1.00 92.00 84 GLN A C 1
ATOM 628 O O . GLN A 1 84 ? 13.711 -2.274 -1.358 1.00 92.00 84 GLN A O 1
ATOM 633 N N . PHE A 1 85 ? 14.890 -0.467 -0.722 1.00 85.25 85 PHE A N 1
ATOM 634 C CA . PHE A 1 85 ? 15.459 -0.134 -2.011 1.00 85.25 85 PHE A CA 1
ATOM 635 C C . PHE A 1 85 ? 16.967 -0.343 -1.958 1.00 85.25 85 PHE A C 1
ATOM 637 O O . PHE A 1 85 ? 17.628 0.015 -0.981 1.00 85.25 85 PHE A O 1
ATOM 644 N N . ALA A 1 86 ? 17.512 -0.912 -3.026 1.00 84.31 86 ALA A N 1
ATOM 645 C CA . ALA A 1 86 ? 18.944 -1.047 -3.223 1.00 84.31 86 ALA A CA 1
ATOM 646 C C . ALA A 1 86 ? 19.264 -0.749 -4.687 1.00 84.31 86 ALA A C 1
ATOM 648 O O . ALA A 1 86 ? 18.616 -1.292 -5.584 1.00 84.31 86 ALA A O 1
ATOM 649 N N . TRP A 1 87 ? 20.243 0.115 -4.930 1.00 83.75 87 TRP A N 1
ATOM 650 C CA . TRP A 1 87 ? 20.730 0.414 -6.272 1.00 83.75 87 TRP A CA 1
ATOM 651 C C . TRP A 1 87 ? 22.223 0.717 -6.256 1.00 83.75 87 TRP A C 1
ATOM 653 O O . TRP A 1 87 ? 22.773 1.195 -5.266 1.00 83.75 87 TRP A O 1
ATOM 663 N N . PHE A 1 88 ? 22.875 0.466 -7.386 1.00 82.25 88 PHE A N 1
ATOM 664 C CA . PHE A 1 88 ? 24.280 0.787 -7.580 1.00 82.25 88 PHE A CA 1
ATOM 665 C C . PHE A 1 88 ? 24.405 2.127 -8.300 1.00 82.25 88 PHE A C 1
ATOM 667 O O . PHE A 1 88 ? 23.831 2.333 -9.374 1.00 82.25 88 PHE A O 1
ATOM 674 N N . ARG A 1 89 ? 25.168 3.055 -7.724 1.00 80.06 89 ARG A N 1
ATOM 675 C CA . ARG A 1 89 ? 25.598 4.257 -8.435 1.00 80.06 89 ARG A CA 1
ATOM 676 C C . ARG A 1 89 ? 26.758 3.854 -9.338 1.00 80.06 89 ARG A C 1
ATOM 678 O O . ARG A 1 89 ? 27.777 3.405 -8.834 1.00 80.06 89 ARG A O 1
ATOM 685 N N . GLY A 1 90 ? 26.553 3.953 -10.653 1.00 78.06 90 GLY A N 1
ATOM 686 C CA . GLY A 1 90 ? 27.412 3.358 -11.681 1.00 78.06 90 GLY A CA 1
ATOM 687 C C . GLY A 1 90 ? 28.908 3.705 -11.595 1.00 78.06 90 GLY A C 1
ATOM 688 O O . GLY A 1 90 ? 29.300 4.671 -10.941 1.00 78.06 90 GLY A O 1
ATOM 689 N N . PRO A 1 91 ? 29.754 2.969 -12.337 1.00 74.38 91 PRO A N 1
ATOM 690 C CA . PRO A 1 91 ? 31.210 3.027 -12.192 1.00 74.38 91 PRO A CA 1
ATOM 691 C C . PRO A 1 91 ? 31.843 4.326 -12.720 1.00 74.38 91 PRO A C 1
ATOM 693 O O . PRO A 1 91 ? 33.025 4.562 -12.507 1.00 74.38 91 PRO A O 1
ATOM 696 N N . GLY A 1 92 ? 31.075 5.166 -13.425 1.00 72.50 92 GLY A N 1
ATOM 697 C CA . GLY A 1 92 ? 31.537 6.443 -13.982 1.00 72.50 92 GLY A CA 1
ATOM 698 C C . GLY A 1 92 ? 31.618 7.591 -12.971 1.00 72.50 92 GLY A C 1
ATOM 699 O O . GLY A 1 92 ? 31.903 8.722 -13.364 1.00 72.50 92 GLY A O 1
ATOM 700 N N . LEU A 1 93 ? 31.331 7.333 -11.694 1.00 78.12 93 LEU A N 1
ATOM 701 C CA . LEU A 1 93 ? 31.512 8.312 -10.628 1.00 78.12 93 LEU A CA 1
ATOM 702 C C . LEU A 1 93 ? 32.976 8.366 -10.156 1.00 78.12 93 LEU A C 1
ATOM 704 O O . LEU A 1 93 ? 33.689 7.368 -10.260 1.00 78.12 93 LEU A O 1
ATOM 708 N N . PRO A 1 94 ? 33.435 9.505 -9.597 1.00 79.19 94 PRO A N 1
ATOM 709 C CA . PRO A 1 94 ? 34.812 9.657 -9.115 1.00 79.19 94 PRO A CA 1
ATOM 710 C C . PRO A 1 94 ? 35.239 8.634 -8.051 1.00 79.19 94 PRO A C 1
ATOM 712 O O . PRO A 1 94 ? 36.431 8.412 -7.871 1.00 79.19 94 PRO A O 1
ATOM 715 N N . ASP A 1 95 ? 34.282 8.028 -7.342 1.00 80.56 95 ASP A N 1
ATOM 716 C CA . ASP A 1 95 ? 34.491 6.998 -6.320 1.00 80.56 95 ASP A CA 1
ATOM 717 C C . ASP A 1 95 ? 34.517 5.563 -6.885 1.00 80.56 95 ASP A C 1
ATOM 719 O O . ASP A 1 95 ? 34.645 4.614 -6.117 1.00 80.56 95 ASP A O 1
ATOM 723 N N . GLY A 1 96 ? 34.415 5.384 -8.210 1.00 78.38 96 GLY A N 1
ATOM 724 C CA . GLY A 1 96 ? 34.340 4.064 -8.852 1.00 78.38 96 GLY A CA 1
ATOM 725 C C . GLY A 1 96 ? 32.965 3.397 -8.738 1.00 78.38 96 GLY A C 1
ATOM 726 O O . GLY A 1 96 ? 32.815 2.228 -9.100 1.00 78.38 96 GLY A O 1
ATOM 727 N N . GLY A 1 97 ? 31.961 4.148 -8.278 1.00 82.81 97 GLY A N 1
ATOM 728 C CA . GLY A 1 97 ? 30.613 3.667 -8.013 1.00 82.81 97 GLY A CA 1
ATOM 729 C C . GLY A 1 97 ? 30.425 3.173 -6.580 1.00 82.81 97 GLY A C 1
ATOM 730 O O . GLY A 1 97 ? 31.372 2.844 -5.869 1.00 82.81 97 GLY A O 1
ATOM 731 N N . SER A 1 98 ? 29.177 3.148 -6.123 1.00 84.25 98 SER A N 1
ATOM 732 C CA . SER A 1 98 ? 28.846 2.752 -4.750 1.00 84.25 98 SER A CA 1
ATOM 733 C C . SER A 1 98 ? 27.426 2.220 -4.630 1.00 84.25 98 SER A C 1
ATOM 735 O O . SER A 1 98 ? 26.493 2.749 -5.241 1.00 84.25 98 SER A O 1
ATOM 737 N N . ASP A 1 99 ? 27.264 1.190 -3.803 1.00 84.75 99 ASP A N 1
ATOM 738 C CA . ASP A 1 99 ? 25.956 0.672 -3.423 1.00 84.75 99 ASP A CA 1
ATOM 739 C C . ASP A 1 99 ? 25.243 1.662 -2.504 1.00 84.75 99 ASP A C 1
ATOM 741 O O . ASP A 1 99 ? 25.811 2.187 -1.542 1.00 84.75 99 ASP A O 1
ATOM 745 N N . VAL A 1 100 ? 23.976 1.915 -2.804 1.00 85.38 100 VAL A N 1
ATOM 746 C CA . VAL A 1 100 ? 23.095 2.739 -1.988 1.00 85.38 100 VAL A CA 1
ATOM 747 C C . VAL A 1 100 ? 21.891 1.903 -1.606 1.00 85.38 100 VAL A C 1
ATOM 749 O O . VAL A 1 100 ? 21.200 1.347 -2.459 1.00 85.38 100 VAL A O 1
ATOM 752 N N . THR A 1 101 ? 21.639 1.837 -0.305 1.00 89.06 101 THR A N 1
ATOM 753 C CA . THR A 1 101 ? 20.445 1.223 0.260 1.00 89.06 101 THR A CA 1
ATOM 754 C C . THR A 1 101 ? 19.622 2.270 0.989 1.00 89.06 101 THR A C 1
ATOM 756 O O . THR A 1 101 ? 20.173 3.194 1.592 1.00 89.06 101 THR A O 1
ATOM 759 N N . LEU A 1 102 ? 18.308 2.099 0.936 1.00 90.69 102 LEU A N 1
ATOM 760 C CA . LEU A 1 102 ? 17.343 2.850 1.723 1.00 90.69 102 LEU A CA 1
ATOM 761 C C . LEU A 1 102 ? 16.276 1.874 2.211 1.00 90.69 102 LEU A C 1
ATOM 763 O O . LEU A 1 102 ? 15.650 1.194 1.398 1.00 90.69 102 LEU A O 1
ATOM 767 N N . SER A 1 103 ? 16.059 1.805 3.519 1.00 94.25 103 SER A N 1
ATOM 768 C CA . SER A 1 103 ? 14.905 1.114 4.097 1.00 94.25 103 SER A CA 1
ATOM 769 C C . SER A 1 103 ? 13.956 2.113 4.736 1.00 94.25 103 SER A C 1
ATOM 771 O O . SER A 1 103 ? 14.378 2.942 5.536 1.00 94.25 103 SER A O 1
ATOM 773 N N . GLU A 1 104 ? 12.671 1.959 4.443 1.00 95.00 104 GLU A N 1
ATOM 774 C CA . GLU A 1 104 ? 11.572 2.699 5.059 1.00 95.00 104 GLU A CA 1
ATOM 775 C C . GLU A 1 104 ? 10.630 1.719 5.759 1.00 95.00 104 GLU A C 1
ATOM 777 O O . GLU A 1 104 ? 10.404 0.595 5.295 1.00 95.00 104 GLU A O 1
ATOM 782 N N . GLN A 1 105 ? 10.121 2.130 6.912 1.00 97.06 105 GLN A N 1
ATOM 783 C CA . GLN A 1 105 ? 9.156 1.396 7.712 1.00 97.06 105 GLN A CA 1
ATOM 784 C C . GLN A 1 105 ? 8.015 2.327 8.081 1.00 97.06 105 GLN A C 1
ATOM 786 O O . GLN A 1 105 ? 8.243 3.432 8.580 1.00 97.06 105 GLN A O 1
ATOM 791 N N . SER A 1 106 ? 6.794 1.847 7.888 1.00 97.19 106 SER A N 1
ATOM 792 C CA . SER A 1 106 ? 5.592 2.572 8.268 1.00 97.19 106 SER A CA 1
ATOM 793 C C . SER A 1 106 ? 4.702 1.674 9.112 1.00 97.19 106 SER A C 1
ATOM 795 O O . SER A 1 106 ? 4.516 0.496 8.814 1.00 97.19 106 SER A O 1
ATOM 797 N N . ALA A 1 107 ? 4.134 2.232 10.172 1.00 98.00 107 ALA A N 1
ATOM 798 C CA . ALA A 1 107 ? 3.159 1.564 11.017 1.00 98.00 107 ALA A CA 1
ATOM 799 C C . ALA A 1 107 ? 1.882 2.398 11.081 1.00 98.00 107 ALA A C 1
ATOM 801 O O . ALA A 1 107 ? 1.932 3.617 11.263 1.00 98.00 107 ALA A O 1
ATOM 802 N N . LEU A 1 108 ? 0.742 1.726 10.964 1.00 98.12 108 LEU A N 1
ATOM 803 C CA . LEU A 1 108 ? -0.591 2.288 11.108 1.00 98.12 108 LEU A CA 1
ATOM 804 C C . LEU A 1 108 ? -1.302 1.583 12.263 1.00 98.12 108 LEU A C 1
ATOM 806 O O . LEU A 1 108 ? -1.435 0.360 12.276 1.00 98.12 108 LEU A O 1
ATOM 810 N N . ALA A 1 109 ? -1.816 2.358 13.210 1.00 98.12 109 ALA A N 1
ATOM 811 C CA . ALA A 1 109 ? -2.826 1.899 14.152 1.00 98.12 109 ALA A CA 1
ATOM 812 C C . ALA A 1 109 ? -4.145 2.602 13.825 1.00 98.12 109 ALA A C 1
ATOM 814 O O . ALA A 1 109 ? -4.306 3.787 14.119 1.00 98.12 109 ALA A O 1
ATOM 815 N N . GLN A 1 110 ? -5.076 1.875 13.209 1.00 97.44 110 GLN A N 1
ATOM 816 C CA . GLN A 1 110 ? -6.407 2.365 12.871 1.00 97.44 110 GLN A CA 1
ATOM 817 C C . GLN A 1 110 ? -7.348 2.143 14.060 1.00 97.44 110 GLN A C 1
ATOM 819 O O . GLN A 1 110 ? -7.577 1.014 14.496 1.00 97.44 110 GLN A O 1
ATOM 824 N N . GLY A 1 111 ? -7.892 3.235 14.586 1.00 95.19 111 GLY A N 1
ATOM 825 C CA . GLY A 1 111 ? -8.909 3.251 15.629 1.00 95.19 111 GLY A CA 1
ATOM 826 C C . GLY A 1 111 ? -10.333 3.355 15.068 1.00 95.19 111 GLY A C 1
ATOM 827 O O . GLY A 1 111 ? -10.532 3.397 13.848 1.00 95.19 111 GLY A O 1
ATOM 828 N N . PRO A 1 112 ? -11.345 3.385 15.952 1.00 88.25 112 PRO A N 1
ATOM 829 C CA . PRO A 1 112 ? -12.722 3.688 15.569 1.00 88.25 112 PRO A CA 1
ATOM 830 C C . PRO A 1 112 ? -12.871 5.157 15.135 1.00 88.25 112 PRO A C 1
ATOM 832 O O . PRO A 1 112 ? -12.033 5.991 15.464 1.00 88.25 112 PRO A O 1
ATOM 835 N N . ASN A 1 113 ? -13.972 5.492 14.455 1.00 84.56 113 ASN A N 1
ATOM 836 C CA . ASN A 1 113 ? -14.358 6.878 14.133 1.00 84.56 113 ASN A CA 1
ATOM 837 C C . ASN A 1 113 ? -13.283 7.693 13.386 1.00 84.56 113 ASN A C 1
ATOM 839 O O . ASN A 1 113 ? -13.114 8.877 13.656 1.00 84.56 113 ASN A O 1
ATOM 843 N N . GLU A 1 114 ? -12.556 7.056 12.464 1.00 85.19 114 GLU A N 1
ATOM 844 C CA . GLU A 1 114 ? -11.451 7.664 11.702 1.00 85.19 114 GLU A CA 1
ATOM 845 C C . GLU A 1 114 ? -10.236 8.113 12.530 1.00 85.19 114 GLU A C 1
ATOM 847 O O . GLU A 1 114 ? -9.331 8.740 11.982 1.00 85.19 114 GLU A O 1
ATOM 852 N N . ASP A 1 115 ? -10.158 7.771 13.817 1.00 94.19 115 ASP A N 1
ATOM 853 C CA . ASP A 1 115 ? -8.947 8.005 14.601 1.00 94.19 115 ASP A CA 1
ATOM 854 C C . ASP A 1 115 ? -7.832 7.080 14.106 1.00 94.19 115 ASP A C 1
ATOM 856 O O . ASP A 1 115 ? -8.062 5.896 13.849 1.00 94.19 115 ASP A O 1
ATOM 860 N N . PHE A 1 116 ? -6.607 7.585 13.987 1.00 97.06 116 PHE A N 1
ATOM 861 C CA . PHE A 1 116 ? -5.455 6.751 13.659 1.00 97.06 116 PHE A CA 1
ATOM 862 C C . PHE A 1 116 ? -4.131 7.364 14.102 1.00 97.06 116 PHE A C 1
ATOM 864 O O . PHE A 1 116 ? -3.997 8.574 14.294 1.00 97.06 116 PHE A O 1
ATOM 871 N N . LEU A 1 117 ? -3.129 6.499 14.220 1.00 97.75 117 LEU A N 1
ATOM 872 C CA . LEU A 1 117 ? -1.730 6.864 14.395 1.00 97.75 117 LEU A CA 1
ATOM 873 C C . LEU A 1 117 ? -0.925 6.303 13.227 1.00 97.75 117 LEU A C 1
ATOM 875 O O . LEU A 1 117 ? -1.015 5.112 12.940 1.00 97.75 117 LEU A O 1
ATOM 879 N N . VAL A 1 118 ? -0.118 7.154 12.602 1.00 97.75 118 VAL A N 1
ATOM 880 C CA . VAL A 1 118 ? 0.908 6.773 11.629 1.00 97.75 118 VAL A CA 1
ATOM 881 C C . VAL A 1 118 ? 2.278 7.056 12.230 1.00 97.75 118 VAL A C 1
ATOM 883 O O . VAL A 1 118 ? 2.511 8.139 12.769 1.00 97.75 118 VAL A O 1
ATOM 886 N N . ARG A 1 119 ? 3.191 6.098 12.108 1.00 97.62 119 ARG A N 1
ATOM 887 C CA . ARG A 1 119 ? 4.621 6.284 12.352 1.00 97.62 119 ARG A CA 1
ATOM 888 C C . ARG A 1 119 ? 5.372 5.921 11.083 1.00 97.62 119 ARG A C 1
ATOM 890 O O . ARG A 1 119 ? 5.161 4.834 10.565 1.00 97.62 119 ARG A O 1
ATOM 897 N N . GLU A 1 120 ? 6.254 6.799 10.630 1.00 96.69 120 GLU A N 1
ATOM 898 C CA . GLU A 1 120 ? 7.164 6.546 9.512 1.00 96.69 120 GLU A CA 1
ATOM 899 C C . GLU A 1 120 ? 8.599 6.761 9.972 1.00 96.69 120 GLU A C 1
ATOM 901 O O . GLU A 1 120 ? 8.888 7.733 10.672 1.00 96.69 120 GLU A O 1
ATOM 906 N N . GLU A 1 121 ? 9.488 5.855 9.586 1.00 96.06 121 GLU A N 1
ATOM 907 C CA . GLU A 1 121 ? 10.900 5.874 9.945 1.00 96.06 121 GLU A CA 1
ATOM 908 C C . GLU A 1 121 ? 11.746 5.241 8.838 1.00 96.06 121 GLU A C 1
ATOM 910 O O . GLU A 1 121 ? 11.328 4.278 8.198 1.00 96.06 121 GLU A O 1
ATOM 915 N N . ASN A 1 122 ? 12.951 5.763 8.620 1.00 94.44 122 ASN A N 1
ATOM 916 C CA . ASN A 1 122 ? 13.936 5.162 7.728 1.00 94.44 122 ASN A CA 1
ATOM 917 C C . ASN A 1 122 ? 15.185 4.670 8.472 1.00 94.44 122 ASN A C 1
ATOM 919 O O . ASN A 1 122 ? 15.391 4.947 9.654 1.00 94.44 122 ASN A O 1
ATOM 923 N N . ASP A 1 123 ? 16.062 3.976 7.751 1.00 92.06 123 ASP A N 1
ATOM 924 C CA . ASP A 1 123 ? 17.346 3.448 8.240 1.00 92.06 123 ASP A CA 1
ATOM 925 C C . ASP A 1 123 ? 18.363 4.504 8.717 1.00 92.06 123 ASP A C 1
ATOM 927 O O . ASP A 1 123 ? 19.452 4.160 9.181 1.00 92.06 123 ASP A O 1
ATOM 931 N N . ARG A 1 124 ? 18.014 5.793 8.651 1.00 91.25 124 ARG A N 1
ATOM 932 C CA . ARG A 1 124 ? 18.806 6.913 9.177 1.00 91.25 124 ARG A CA 1
ATOM 933 C C . ARG A 1 124 ? 18.158 7.580 10.387 1.00 91.25 124 ARG A C 1
ATOM 935 O O . ARG A 1 124 ? 18.532 8.704 10.722 1.00 91.25 124 ARG A O 1
ATOM 942 N N . ASN A 1 125 ? 17.207 6.909 11.043 1.00 90.38 125 ASN A N 1
ATOM 943 C CA . ASN A 1 125 ? 16.436 7.432 12.175 1.00 90.38 125 ASN A CA 1
ATOM 944 C C . ASN A 1 125 ? 15.732 8.762 11.841 1.00 90.38 125 ASN A C 1
ATOM 946 O O . ASN A 1 125 ? 15.579 9.637 12.699 1.00 90.38 125 ASN A O 1
ATOM 950 N N . GLN A 1 126 ? 15.349 8.953 10.576 1.00 93.00 126 GLN A N 1
ATOM 951 C CA . GLN A 1 126 ? 14.556 10.096 10.136 1.00 93.00 126 GLN A CA 1
ATOM 952 C C . GLN A 1 126 ? 13.116 9.655 9.935 1.00 93.00 126 GLN A C 1
ATOM 954 O O . GLN A 1 126 ? 12.857 8.548 9.472 1.00 93.00 126 GLN A O 1
ATOM 959 N N . GLY A 1 127 ? 12.184 10.539 10.269 1.00 94.56 127 GLY A N 1
ATOM 960 C CA . GLY A 1 127 ? 10.770 10.237 10.161 1.00 94.56 127 GLY A CA 1
ATOM 961 C C . GLY A 1 127 ? 9.917 11.087 11.085 1.00 94.56 127 GLY A C 1
ATOM 962 O O . GLY A 1 127 ? 10.385 12.061 11.696 1.00 94.56 127 GLY A O 1
ATOM 963 N N . PHE A 1 128 ? 8.654 10.704 11.209 1.00 96.19 128 PHE A N 1
ATOM 964 C CA . PHE A 1 128 ? 7.679 11.421 12.012 1.00 96.19 128 PHE A CA 1
ATOM 965 C C . PHE A 1 128 ? 6.597 10.486 12.546 1.00 96.19 128 PHE A C 1
ATOM 967 O O . PHE A 1 128 ? 6.436 9.346 12.118 1.00 96.19 128 PHE A O 1
ATOM 974 N N . GLU A 1 129 ? 5.832 11.010 13.493 1.00 97.06 129 GLU A N 1
ATOM 975 C CA . GLU A 1 129 ? 4.576 10.413 13.913 1.00 97.06 129 GLU A CA 1
ATOM 976 C C . GLU A 1 129 ? 3.452 11.423 13.751 1.00 97.06 129 GLU A C 1
ATOM 978 O O . GLU A 1 129 ? 3.607 12.600 14.099 1.00 97.06 129 GLU A O 1
ATOM 983 N N . LEU A 1 130 ? 2.319 10.942 13.254 1.00 96.56 130 LEU A N 1
ATOM 984 C CA . LEU A 1 130 ? 1.075 11.680 13.138 1.00 96.56 130 LEU A CA 1
ATOM 985 C C . LEU A 1 130 ? -0.017 10.942 13.906 1.00 96.56 130 LEU A C 1
ATOM 987 O O . LEU A 1 130 ? -0.182 9.736 13.763 1.00 96.56 130 LEU A O 1
ATOM 991 N N . ILE A 1 131 ? -0.788 11.683 14.692 1.00 96.19 131 ILE A N 1
ATOM 992 C CA . ILE A 1 131 ? -1.986 11.194 15.370 1.00 96.19 131 ILE A CA 1
ATOM 993 C C . ILE A 1 131 ? -3.157 12.048 14.905 1.00 96.19 131 ILE A C 1
ATOM 995 O O . ILE A 1 131 ? -3.120 13.268 15.076 1.00 96.19 131 ILE A O 1
ATOM 999 N N . ARG A 1 132 ? -4.197 11.414 14.362 1.00 94.75 132 ARG A N 1
ATOM 1000 C CA . ARG A 1 132 ? -5.532 11.998 14.222 1.00 94.75 132 ARG A CA 1
ATOM 1001 C C . ARG A 1 132 ? -6.409 11.398 15.314 1.00 94.75 132 ARG A C 1
ATOM 1003 O O . ARG A 1 132 ? -6.587 10.185 15.359 1.00 94.75 132 ARG A O 1
ATOM 1010 N N . ALA A 1 133 ? -6.906 12.235 16.215 1.00 92.69 133 ALA A N 1
ATOM 1011 C CA . ALA A 1 133 ? -7.765 11.806 17.311 1.00 92.69 133 ALA A CA 1
ATOM 1012 C C . ALA A 1 133 ? -8.877 12.828 17.531 1.00 92.69 133 ALA A C 1
ATOM 1014 O O . ALA A 1 133 ? -8.597 14.005 17.768 1.00 92.69 133 ALA A O 1
ATOM 1015 N N . LYS A 1 134 ? -10.137 12.387 17.474 1.00 89.75 134 LYS A N 1
ATOM 1016 C CA . LYS A 1 134 ? -11.327 13.233 17.667 1.00 89.75 134 LYS A CA 1
ATOM 1017 C C . LYS A 1 134 ? -11.331 14.468 16.755 1.00 89.75 134 LYS A C 1
ATOM 1019 O O . LYS A 1 134 ? -11.665 15.567 17.189 1.00 89.75 134 LYS A O 1
ATOM 1024 N N . GLY A 1 135 ? -10.908 14.292 15.502 1.00 87.38 135 GLY A N 1
ATOM 1025 C CA . GLY A 1 135 ? -10.812 15.365 14.504 1.00 87.38 135 GLY A CA 1
ATOM 1026 C C . GLY A 1 135 ? -9.600 16.294 14.652 1.00 87.38 135 GLY A C 1
ATOM 1027 O O . GLY A 1 135 ? -9.394 17.155 13.801 1.00 87.38 135 GLY A O 1
ATOM 1028 N N . GLU A 1 136 ? -8.772 16.112 15.680 1.00 91.56 136 GLU A N 1
ATOM 1029 C CA . GLU A 1 136 ? -7.568 16.909 15.915 1.00 91.56 136 GLU A CA 1
ATOM 1030 C C . GLU A 1 136 ? -6.320 16.175 15.425 1.00 91.56 136 GLU A C 1
ATOM 1032 O O . GLU A 1 136 ? -6.204 14.960 15.588 1.00 91.56 136 GLU A O 1
ATOM 1037 N N . VAL A 1 137 ? -5.365 16.915 14.853 1.00 94.06 137 VAL A N 1
ATOM 1038 C CA . VAL A 1 137 ? -4.124 16.349 14.307 1.00 94.06 137 VAL A CA 1
ATOM 1039 C C . VAL A 1 137 ? -2.917 16.811 15.113 1.00 94.06 137 VAL A C 1
ATOM 1041 O O . VAL A 1 137 ? -2.710 18.004 15.347 1.00 94.06 137 VAL A O 1
ATOM 1044 N N . TYR A 1 138 ? -2.073 15.861 15.497 1.00 95.06 138 TYR A N 1
ATOM 1045 C CA . TYR A 1 138 ? -0.824 16.088 16.210 1.00 95.06 138 TYR A CA 1
ATOM 1046 C C . TYR A 1 138 ? 0.322 15.457 15.438 1.00 95.06 138 TYR A C 1
ATOM 1048 O O . TYR A 1 138 ? 0.220 14.315 15.007 1.00 95.06 138 TYR A O 1
ATOM 1056 N N . VAL A 1 139 ? 1.426 16.186 15.284 1.00 95.25 139 VAL A N 1
ATOM 1057 C CA . VAL A 1 139 ? 2.613 15.697 14.573 1.00 95.25 139 VAL A CA 1
ATOM 1058 C C . VAL A 1 139 ? 3.866 15.948 15.402 1.00 95.25 139 VAL A C 1
ATOM 1060 O O . VAL A 1 139 ? 4.003 17.007 16.024 1.00 95.25 139 VAL A O 1
ATOM 1063 N N . ARG A 1 140 ? 4.801 15.000 15.379 1.00 94.19 140 ARG A N 1
ATOM 1064 C CA . ARG A 1 140 ? 6.170 15.157 15.886 1.00 94.19 140 ARG A CA 1
ATOM 1065 C C . ARG A 1 140 ? 7.173 14.549 14.914 1.00 94.19 140 ARG A C 1
ATOM 1067 O O . ARG A 1 140 ? 6.837 13.606 14.215 1.00 94.19 140 ARG A O 1
ATOM 1074 N N . GLY A 1 141 ? 8.414 15.030 14.928 1.00 94.69 141 GLY A N 1
ATOM 1075 C CA . GLY A 1 141 ? 9.530 14.182 14.486 1.00 94.69 141 GLY A CA 1
ATOM 1076 C C . GLY A 1 141 ? 9.725 13.030 15.480 1.00 94.69 141 GLY A C 1
ATOM 1077 O O . GLY A 1 141 ? 9.289 13.155 16.626 1.00 94.69 141 GLY A O 1
ATOM 1078 N N . LEU A 1 142 ? 10.392 11.945 15.079 1.00 90.50 142 LEU A N 1
ATOM 1079 C CA . LEU A 1 142 ? 10.518 10.713 15.887 1.00 90.50 142 LEU A CA 1
ATOM 1080 C C . LEU A 1 142 ? 10.914 10.944 17.358 1.00 90.50 142 LEU A C 1
ATOM 1082 O O . LEU A 1 142 ? 10.371 10.299 18.253 1.00 90.50 142 LEU A O 1
ATOM 1086 N N . PHE A 1 143 ? 11.808 11.903 17.613 1.00 89.50 143 PHE A N 1
ATOM 1087 C CA . PHE A 1 143 ? 12.345 12.204 18.949 1.00 89.50 143 PHE A CA 1
ATOM 1088 C C . PHE A 1 143 ? 11.887 13.564 19.507 1.00 89.50 143 PHE A C 1
ATOM 1090 O O . PHE A 1 143 ? 12.438 14.061 20.487 1.00 89.50 143 PHE A O 1
ATOM 1097 N N . GLY A 1 144 ? 10.902 14.200 18.868 1.00 93.38 144 GLY A N 1
ATOM 1098 C CA . GLY A 1 144 ? 10.377 15.506 19.268 1.00 93.38 144 GLY A CA 1
ATOM 1099 C C . GLY A 1 144 ? 9.074 15.426 20.075 1.00 93.38 144 GLY A C 1
ATOM 1100 O O . GLY A 1 144 ? 8.435 14.375 20.149 1.00 93.38 144 GLY A O 1
ATOM 1101 N N . PRO A 1 145 ? 8.619 16.549 20.657 1.00 95.06 145 PRO A N 1
ATOM 1102 C CA . PRO A 1 145 ? 7.293 16.635 21.259 1.00 95.06 145 PRO A CA 1
ATOM 1103 C C . PRO A 1 145 ? 6.199 16.739 20.187 1.00 95.06 145 PRO A C 1
ATOM 1105 O O . PRO A 1 145 ? 6.402 17.354 19.135 1.00 95.06 145 PRO A O 1
ATOM 1108 N N . PHE A 1 146 ? 5.012 16.207 20.487 1.00 95.50 146 PHE A N 1
ATOM 1109 C CA . PHE A 1 146 ? 3.825 16.407 19.655 1.00 95.50 146 PHE A CA 1
ATOM 1110 C C . PHE A 1 146 ? 3.410 17.872 19.624 1.00 95.50 146 PHE A C 1
ATOM 1112 O O . PHE A 1 146 ? 3.316 18.546 20.650 1.00 95.50 146 PHE A O 1
ATOM 1119 N N . ARG A 1 147 ? 3.121 18.357 18.419 1.00 93.44 147 ARG A N 1
ATOM 1120 C CA . ARG A 1 147 ? 2.565 19.685 18.186 1.00 93.44 147 ARG A CA 1
ATOM 1121 C C . ARG A 1 147 ? 1.249 19.537 17.451 1.00 93.44 147 ARG A C 1
ATOM 1123 O O . ARG A 1 147 ? 1.183 18.847 16.435 1.00 93.44 147 ARG A O 1
ATOM 1130 N N . LYS A 1 148 ? 0.225 20.232 17.937 1.00 93.50 148 LYS A N 1
ATOM 1131 C CA . LYS A 1 148 ? -1.044 20.356 17.225 1.00 93.50 148 LYS A CA 1
ATOM 1132 C C . LYS A 1 148 ? -0.794 20.997 15.856 1.00 93.50 148 LYS A C 1
ATOM 1134 O O . LYS A 1 148 ? -0.106 22.020 15.755 1.00 93.50 148 LYS A O 1
ATOM 1139 N N . ARG A 1 149 ? -1.323 20.386 14.802 1.00 87.69 149 ARG A N 1
ATOM 1140 C CA . ARG A 1 149 ? -1.324 20.907 13.435 1.00 87.69 149 ARG A CA 1
ATOM 1141 C C . ARG A 1 149 ? -2.747 21.252 13.046 1.00 87.69 149 ARG A C 1
ATOM 1143 O O . ARG A 1 149 ? -3.698 20.635 13.512 1.00 87.69 149 ARG A O 1
ATOM 1150 N N . ARG A 1 150 ? -2.882 22.283 12.219 1.00 77.94 150 ARG A N 1
ATOM 1151 C CA . ARG A 1 150 ? -4.163 22.580 11.595 1.00 77.94 150 ARG A CA 1
ATOM 1152 C C . ARG A 1 150 ? -4.348 21.628 10.414 1.00 77.94 150 ARG A C 1
ATOM 1154 O O . ARG A 1 150 ? -3.400 21.395 9.665 1.00 77.94 150 ARG A O 1
ATOM 1161 N N . THR A 1 151 ? -5.550 21.085 10.287 1.00 68.12 151 THR A N 1
ATOM 1162 C CA . THR A 1 151 ? -5.954 20.138 9.238 1.00 68.12 151 THR A CA 1
ATOM 1163 C C . THR A 1 151 ? -6.006 20.769 7.844 1.00 68.12 151 THR A C 1
ATOM 1165 O O . THR A 1 151 ? -5.912 20.063 6.855 1.00 68.12 151 THR A O 1
ATOM 1168 N N . ASP A 1 152 ? -6.062 22.100 7.739 1.00 61.53 152 ASP A N 1
ATOM 1169 C CA . ASP A 1 152 ? -6.023 22.836 6.463 1.00 61.53 152 ASP A CA 1
ATOM 1170 C C . ASP A 1 152 ? -4.659 22.772 5.748 1.00 61.53 152 ASP A C 1
ATOM 1172 O O . ASP A 1 152 ? -4.564 23.056 4.557 1.00 61.53 152 ASP A O 1
ATOM 1176 N N . ARG A 1 153 ? -3.583 22.440 6.473 1.00 59.12 153 ARG A N 1
ATOM 1177 C CA . ARG A 1 153 ? -2.195 22.411 5.966 1.00 59.12 153 ARG A CA 1
ATOM 1178 C C . ARG A 1 153 ? -1.563 21.025 5.984 1.00 59.12 153 ARG A C 1
ATOM 1180 O O . ARG A 1 153 ? -0.420 20.857 5.566 1.00 59.12 153 ARG A O 1
ATOM 1187 N N . THR A 1 154 ? -2.250 20.046 6.545 1.00 65.44 154 THR A N 1
ATOM 1188 C CA . THR A 1 154 ? -1.801 18.661 6.639 1.00 65.44 154 THR A CA 1
ATOM 1189 C C . THR A 1 154 ? -3.031 17.830 6.375 1.00 65.44 154 THR A C 1
ATOM 1191 O O . THR A 1 154 ? -3.952 17.898 7.174 1.00 65.44 154 THR A O 1
ATOM 1194 N N . GLU A 1 155 ? -3.041 17.090 5.271 1.00 86.19 155 GLU A N 1
ATOM 1195 C CA . GLU A 1 155 ? -4.095 16.130 4.941 1.00 86.19 155 GLU A CA 1
ATOM 1196 C C . GLU A 1 155 ? -3.761 14.813 5.661 1.00 86.19 155 GLU A C 1
ATOM 1198 O O . GLU A 1 155 ? -2.939 14.037 5.155 1.00 86.19 155 GLU A O 1
ATOM 1203 N N . PRO A 1 156 ? -4.283 14.559 6.879 1.00 91.31 156 PRO A N 1
ATOM 1204 C CA . PRO A 1 156 ? -3.924 13.360 7.627 1.00 91.31 156 PRO A CA 1
ATOM 1205 C C . PRO A 1 156 ? -4.351 12.092 6.873 1.00 91.31 156 PRO A C 1
ATOM 1207 O O . PRO A 1 156 ? -3.646 11.086 6.929 1.00 91.31 156 PRO A O 1
ATOM 1210 N N . GLU A 1 157 ? -5.447 12.137 6.112 1.00 90.75 157 GLU A N 1
ATOM 1211 C CA . GLU A 1 157 ? -5.917 11.040 5.264 1.00 90.75 157 GLU A CA 1
ATOM 1212 C C . GLU A 1 157 ? -4.853 10.670 4.235 1.00 90.75 157 GLU A C 1
ATOM 1214 O O . GLU A 1 157 ? -4.505 9.501 4.107 1.00 90.75 157 GLU A O 1
ATOM 1219 N N . ARG A 1 158 ? -4.261 11.667 3.568 1.00 91.69 158 ARG A N 1
ATOM 1220 C CA . ARG A 1 158 ? -3.177 11.448 2.608 1.00 91.69 158 ARG A CA 1
ATOM 1221 C C . ARG A 1 158 ? -1.962 10.797 3.262 1.00 91.69 158 ARG A C 1
ATOM 1223 O O . ARG A 1 158 ? -1.359 9.915 2.661 1.00 91.69 158 ARG A O 1
ATOM 1230 N N . VAL A 1 159 ? -1.605 11.209 4.478 1.00 93.56 159 VAL A N 1
ATOM 1231 C CA . VAL A 1 159 ? -0.511 10.581 5.238 1.00 93.56 159 VAL A CA 1
ATOM 1232 C C . VAL A 1 159 ? -0.826 9.112 5.531 1.00 93.56 159 VAL A C 1
ATOM 1234 O O . VAL A 1 159 ? 0.026 8.255 5.321 1.00 93.56 159 VAL A O 1
ATOM 1237 N N . ARG A 1 160 ? -2.060 8.798 5.941 1.00 95.06 160 ARG A N 1
ATOM 1238 C CA . ARG A 1 160 ? -2.514 7.413 6.138 1.00 95.06 160 ARG A CA 1
ATOM 1239 C C . ARG A 1 160 ? -2.441 6.588 4.850 1.00 95.06 160 ARG A C 1
ATOM 1241 O O . ARG A 1 160 ? -1.959 5.459 4.892 1.00 95.06 160 ARG A O 1
ATOM 1248 N N . GLU A 1 161 ? -2.892 7.140 3.722 1.00 94.81 161 GLU A N 1
ATOM 1249 C CA . GLU A 1 161 ? -2.822 6.460 2.419 1.00 94.81 161 GLU A CA 1
ATOM 1250 C C . GLU A 1 161 ? -1.374 6.190 1.990 1.00 94.81 161 GLU A C 1
ATOM 1252 O O . GLU A 1 161 ? -1.069 5.112 1.484 1.00 94.81 161 GLU A O 1
ATOM 1257 N N . LEU A 1 162 ? -0.466 7.150 2.201 1.00 93.62 162 LEU A N 1
ATOM 1258 C CA . LEU A 1 162 ? 0.945 7.001 1.841 1.00 93.62 162 LEU A CA 1
ATOM 1259 C C . LEU A 1 162 ? 1.652 5.949 2.700 1.00 93.62 162 LEU A C 1
ATOM 1261 O O . LEU A 1 162 ? 2.339 5.096 2.140 1.00 93.62 162 LEU A O 1
ATOM 1265 N N . ALA A 1 163 ? 1.417 5.947 4.015 1.00 95.06 163 ALA A N 1
ATOM 1266 C CA . ALA A 1 163 ? 2.034 4.997 4.941 1.00 95.06 163 ALA A CA 1
ATOM 1267 C C . ALA A 1 163 ? 1.762 3.532 4.551 1.00 95.06 163 ALA A C 1
ATOM 1269 O O . ALA A 1 163 ? 2.642 2.678 4.640 1.00 95.06 163 ALA A O 1
ATOM 1270 N N . MET A 1 164 ? 0.550 3.237 4.074 1.00 95.44 164 MET A N 1
ATOM 1271 C CA . MET A 1 164 ? 0.139 1.895 3.636 1.00 95.44 164 MET A CA 1
ATOM 1272 C C . MET A 1 164 ? 0.189 1.719 2.107 1.00 95.44 164 MET A C 1
ATOM 1274 O O . MET A 1 164 ? -0.313 0.737 1.558 1.00 95.44 164 MET A O 1
ATOM 1278 N N . GLY A 1 165 ? 0.820 2.656 1.396 1.00 93.19 165 GLY A N 1
ATOM 1279 C CA . GLY A 1 165 ? 0.817 2.742 -0.062 1.00 93.19 165 GLY A CA 1
ATOM 1280 C C . GLY A 1 165 ? 1.725 1.743 -0.784 1.00 93.19 165 GLY A C 1
ATOM 1281 O O . GLY A 1 165 ? 1.803 1.787 -2.015 1.00 93.19 165 GLY A O 1
ATOM 1282 N N . SER A 1 166 ? 2.414 0.846 -0.070 1.00 92.31 166 SER A N 1
ATOM 1283 C CA . SER A 1 166 ? 3.417 -0.060 -0.647 1.00 92.31 166 SER A CA 1
ATOM 1284 C C . SER A 1 166 ? 2.819 -1.014 -1.682 1.00 92.31 166 SER A C 1
ATOM 1286 O O . SER A 1 166 ? 3.253 -1.007 -2.831 1.00 92.31 166 SER A O 1
ATOM 1288 N N . VAL A 1 167 ? 1.780 -1.781 -1.333 1.00 93.50 167 VAL A N 1
ATOM 1289 C CA . VAL A 1 167 ? 1.129 -2.718 -2.273 1.00 93.50 167 VAL A CA 1
ATOM 1290 C C . VAL A 1 167 ? 0.555 -1.995 -3.504 1.00 93.50 167 VAL A C 1
ATOM 1292 O O . VAL A 1 167 ? 0.910 -2.386 -4.619 1.00 93.50 167 VAL A O 1
ATOM 1295 N N . PRO A 1 168 ? -0.223 -0.898 -3.364 1.00 93.19 168 PRO A N 1
ATOM 1296 C CA . PRO A 1 168 ? -0.667 -0.103 -4.511 1.00 93.19 168 PRO A CA 1
ATOM 1297 C C . PRO A 1 168 ? 0.483 0.427 -5.377 1.00 93.19 168 PRO A C 1
ATOM 1299 O O . PRO A 1 168 ? 0.343 0.586 -6.591 1.00 93.19 168 PRO A O 1
ATOM 1302 N N . THR A 1 169 ? 1.625 0.752 -4.771 1.00 90.62 169 THR A N 1
ATOM 1303 C CA . THR A 1 169 ? 2.803 1.246 -5.490 1.00 90.62 169 THR A CA 1
ATOM 1304 C C . THR A 1 169 ? 3.474 0.134 -6.280 1.00 90.62 169 THR A C 1
ATOM 1306 O O . THR A 1 169 ? 3.711 0.322 -7.469 1.00 90.62 169 THR A O 1
ATOM 1309 N N . PHE A 1 170 ? 3.691 -1.038 -5.682 1.00 89.44 170 PHE A N 1
ATOM 1310 C CA . PHE A 1 170 ? 4.198 -2.208 -6.400 1.00 89.44 170 PHE A CA 1
ATOM 1311 C C . PHE A 1 170 ? 3.274 -2.623 -7.542 1.00 89.44 170 PHE A C 1
ATOM 1313 O O . PHE A 1 170 ? 3.748 -2.859 -8.650 1.00 89.44 170 PHE A O 1
ATOM 1320 N N . ASP A 1 171 ? 1.963 -2.646 -7.312 1.00 91.06 171 ASP A N 1
ATOM 1321 C CA . ASP A 1 171 ? 0.991 -2.960 -8.354 1.00 91.06 171 ASP A CA 1
ATOM 1322 C C . ASP A 1 171 ? 1.038 -1.939 -9.507 1.00 91.06 171 ASP A C 1
ATOM 1324 O O . ASP A 1 171 ? 1.034 -2.327 -10.673 1.00 91.06 171 ASP A O 1
ATOM 1328 N N . ARG A 1 172 ? 1.183 -0.636 -9.227 1.00 88.12 172 ARG A N 1
ATOM 1329 C CA . ARG A 1 172 ? 1.367 0.387 -10.276 1.00 88.12 172 ARG A CA 1
ATOM 1330 C C . ARG A 1 172 ? 2.692 0.245 -11.023 1.00 88.12 172 ARG A C 1
ATOM 1332 O O . ARG A 1 172 ? 2.688 0.321 -12.250 1.00 88.12 172 ARG A O 1
ATOM 1339 N N . LEU A 1 173 ? 3.798 0.024 -10.311 1.00 84.25 173 LEU A N 1
ATOM 1340 C CA . LEU A 1 173 ? 5.125 -0.191 -10.905 1.00 84.25 173 LEU A CA 1
ATOM 1341 C C . LEU A 1 173 ? 5.127 -1.419 -11.823 1.00 84.25 173 LEU A C 1
ATOM 1343 O O . LEU A 1 173 ? 5.687 -1.385 -12.914 1.00 84.25 173 LEU A O 1
ATOM 1347 N N . ALA A 1 174 ? 4.425 -2.472 -11.410 1.00 86.19 174 ALA A N 1
ATOM 1348 C CA . ALA A 1 174 ? 4.224 -3.694 -12.174 1.00 86.19 174 ALA A CA 1
ATOM 1349 C C . ALA A 1 174 ? 3.179 -3.571 -13.291 1.00 86.19 174 ALA A C 1
ATOM 1351 O O . ALA A 1 174 ? 2.952 -4.544 -14.004 1.00 86.19 174 ALA A O 1
ATOM 1352 N N . ARG A 1 175 ? 2.511 -2.415 -13.428 1.00 86.12 175 ARG A N 1
ATOM 1353 C CA . ARG A 1 175 ? 1.392 -2.194 -14.363 1.00 86.12 175 ARG A CA 1
ATOM 1354 C C . ARG A 1 175 ? 0.235 -3.188 -14.155 1.00 86.12 175 ARG A C 1
ATOM 1356 O O . ARG A 1 175 ? -0.444 -3.571 -15.102 1.00 86.12 175 ARG A O 1
ATOM 1363 N N . GLY A 1 176 ? 0.001 -3.568 -12.903 1.00 90.25 176 GLY A N 1
ATOM 1364 C CA . GLY A 1 176 ? -0.938 -4.596 -12.457 1.00 90.25 176 GLY A CA 1
ATOM 1365 C C . GLY A 1 176 ? -0.213 -5.894 -12.104 1.00 90.25 176 GLY A C 1
ATOM 1366 O O . GLY A 1 176 ? 0.502 -6.449 -12.932 1.00 90.25 176 GLY A O 1
ATOM 1367 N N . LEU A 1 177 ? -0.383 -6.404 -10.887 1.00 91.81 177 LEU A N 1
ATOM 1368 C CA . LEU A 1 177 ? 0.172 -7.699 -10.492 1.00 91.81 177 LEU A CA 1
ATOM 1369 C C . LEU A 1 177 ? -0.545 -8.835 -11.230 1.00 91.81 177 LEU A C 1
ATOM 1371 O O . LEU A 1 177 ? -1.772 -8.923 -11.221 1.00 91.81 177 LEU A O 1
ATOM 1375 N N . LYS A 1 178 ? 0.222 -9.760 -11.814 1.00 92.44 178 LYS A N 1
ATOM 1376 C CA . LYS A 1 178 ? -0.307 -11.045 -12.285 1.00 92.44 178 LYS A CA 1
ATOM 1377 C C . LYS A 1 178 ? -0.332 -12.025 -11.124 1.00 92.44 178 LYS A C 1
ATOM 1379 O O . LYS A 1 178 ? 0.712 -12.343 -10.548 1.00 92.44 178 LYS A O 1
ATOM 1384 N N . LEU A 1 179 ? -1.526 -12.505 -10.802 1.00 94.81 179 LEU A N 1
ATOM 1385 C CA . LEU A 1 179 ? -1.779 -13.359 -9.652 1.00 94.81 179 LEU A CA 1
ATOM 1386 C C . LEU A 1 179 ? -2.123 -14.778 -10.097 1.00 94.81 179 LEU A C 1
ATOM 1388 O O . LEU A 1 179 ? -2.847 -14.987 -11.066 1.00 94.81 179 LEU A O 1
ATOM 1392 N N . LYS A 1 180 ? -1.634 -15.760 -9.345 1.00 96.00 180 LYS A N 1
ATOM 1393 C CA . LYS A 1 180 ? -2.037 -17.161 -9.449 1.00 96.00 180 LYS A CA 1
ATOM 1394 C C . LYS A 1 180 ? -2.618 -17.599 -8.114 1.00 96.00 180 LYS A C 1
ATOM 1396 O O . LYS A 1 180 ? -1.971 -17.427 -7.081 1.00 96.00 180 LYS A O 1
ATOM 1401 N N . LEU A 1 181 ? -3.821 -18.167 -8.126 1.00 96.88 181 LEU A N 1
ATOM 1402 C CA . LEU A 1 181 ? -4.451 -18.690 -6.917 1.00 96.88 181 LEU A CA 1
ATOM 1403 C C . LEU A 1 181 ? -3.576 -19.795 -6.298 1.00 96.88 181 LEU A C 1
ATOM 1405 O O . LEU A 1 181 ? -3.220 -20.765 -6.966 1.00 96.88 181 LEU A O 1
ATOM 1409 N N . ALA A 1 182 ? -3.233 -19.630 -5.022 1.00 96.25 182 ALA A N 1
ATOM 1410 C CA . ALA A 1 182 ? -2.385 -20.535 -4.245 1.00 96.25 182 ALA A CA 1
ATOM 1411 C C . ALA A 1 182 ? -3.152 -21.245 -3.110 1.00 96.25 182 ALA A C 1
ATOM 1413 O O . ALA A 1 182 ? -2.541 -21.895 -2.263 1.00 96.25 182 ALA A O 1
ATOM 1414 N N . GLY A 1 183 ? -4.484 -21.141 -3.103 1.00 96.12 183 GLY A N 1
ATOM 1415 C CA . GLY A 1 183 ? -5.376 -21.828 -2.167 1.00 96.12 183 GLY A CA 1
ATOM 1416 C C . GLY A 1 183 ? -5.872 -20.955 -1.013 1.00 96.12 183 GLY A C 1
ATOM 1417 O O . GLY A 1 183 ? -5.579 -19.764 -0.928 1.00 96.12 183 GLY A O 1
ATOM 1418 N N . GLU A 1 184 ? -6.653 -21.561 -0.122 1.00 96.69 184 GLU A N 1
ATOM 1419 C CA . GLU A 1 184 ? -7.185 -20.914 1.082 1.00 96.69 184 GLU A CA 1
ATOM 1420 C C . GLU A 1 184 ? -6.373 -21.295 2.321 1.00 96.69 184 GLU A C 1
ATOM 1422 O O . GLU A 1 184 ? -5.821 -22.391 2.409 1.00 96.69 184 GLU A O 1
ATOM 1427 N N . ALA A 1 185 ? -6.319 -20.394 3.298 1.00 95.62 185 ALA A N 1
ATOM 1428 C CA . ALA A 1 185 ? -5.682 -20.637 4.586 1.00 95.62 185 ALA A CA 1
ATOM 1429 C C . ALA A 1 185 ? -6.408 -19.883 5.709 1.00 95.62 185 ALA A C 1
ATOM 1431 O O . ALA A 1 185 ? -7.387 -19.171 5.474 1.00 95.62 185 ALA A O 1
ATOM 1432 N N . THR A 1 186 ? -5.893 -20.018 6.929 1.00 96.38 186 THR A N 1
ATOM 1433 C CA . THR A 1 186 ? -6.280 -19.184 8.068 1.00 96.38 186 THR A CA 1
ATOM 1434 C C . THR A 1 186 ? -5.049 -18.444 8.573 1.00 96.38 186 THR A C 1
ATOM 1436 O O . THR A 1 186 ? -4.018 -19.069 8.817 1.00 96.38 186 THR A O 1
ATOM 1439 N N . VAL A 1 187 ? -5.148 -17.126 8.729 1.00 92.50 187 VAL A N 1
ATOM 1440 C CA . VAL A 1 187 ? -4.087 -16.262 9.268 1.00 92.50 187 VAL A CA 1
ATOM 1441 C C . VAL A 1 187 ? -4.700 -15.431 10.383 1.00 92.50 187 VAL A C 1
ATOM 1443 O O . VAL A 1 187 ? -5.722 -14.792 10.167 1.00 92.50 187 VAL A O 1
ATOM 1446 N N . GLU A 1 188 ? -4.124 -15.499 11.585 1.00 88.06 188 GLU A N 1
ATOM 1447 C CA . GLU A 1 188 ? -4.601 -14.748 12.762 1.00 88.06 188 GLU A CA 1
ATOM 1448 C C . GLU A 1 188 ? -6.114 -14.908 13.025 1.00 88.06 188 GLU A C 1
ATOM 1450 O O . GLU A 1 188 ? -6.828 -13.967 13.356 1.00 88.06 188 GLU A O 1
ATOM 1455 N N . GLY A 1 189 ? -6.633 -16.127 12.831 1.00 92.62 189 GLY A N 1
ATOM 1456 C CA . GLY A 1 189 ? -8.056 -16.442 13.007 1.00 92.62 189 GLY A CA 1
ATOM 1457 C C . GLY A 1 189 ? -8.968 -16.012 11.850 1.00 92.62 189 GLY A C 1
ATOM 1458 O O . GLY A 1 189 ? -10.162 -16.305 11.879 1.00 92.62 189 GLY A O 1
ATOM 1459 N N . ARG A 1 190 ? -8.429 -15.376 10.806 1.00 94.56 190 ARG A N 1
ATOM 1460 C CA . ARG A 1 190 ? -9.171 -14.937 9.619 1.00 94.56 190 ARG A CA 1
ATOM 1461 C C . ARG A 1 190 ? -9.023 -15.935 8.482 1.00 94.56 190 ARG A C 1
ATOM 1463 O O . ARG A 1 190 ? -7.927 -16.428 8.226 1.00 94.56 190 ARG A O 1
ATOM 1470 N N . ARG A 1 191 ? -10.117 -16.226 7.774 1.00 97.06 191 ARG A N 1
ATOM 1471 C CA . ARG A 1 191 ? -10.070 -17.035 6.547 1.00 97.06 191 ARG A CA 1
ATOM 1472 C C . ARG A 1 191 ? -9.519 -16.184 5.416 1.00 97.06 191 ARG A C 1
ATOM 1474 O O . ARG A 1 191 ? -10.039 -15.102 5.166 1.00 97.06 191 ARG A O 1
ATOM 1481 N N . VAL A 1 192 ? -8.523 -16.691 4.707 1.00 97.81 192 VAL A N 1
ATOM 1482 C CA . VAL A 1 192 ? -7.823 -15.946 3.661 1.00 97.81 192 VAL A CA 1
ATOM 1483 C C . VAL A 1 192 ? -7.703 -16.749 2.378 1.00 97.81 192 VAL A C 1
A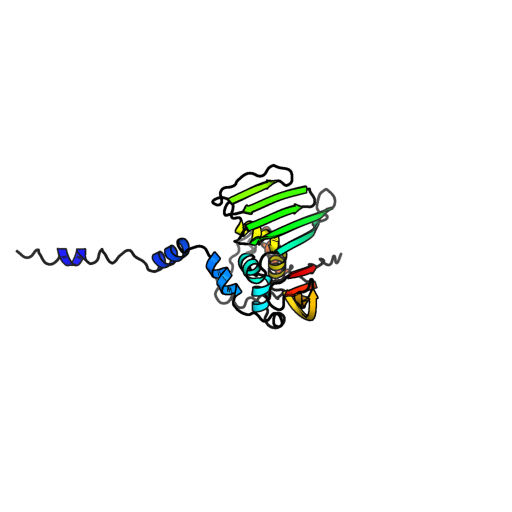TOM 1485 O O . VAL A 1 192 ? -7.674 -17.979 2.395 1.00 97.81 192 VAL A O 1
ATOM 1488 N N . VAL A 1 193 ? -7.573 -16.032 1.270 1.00 98.00 193 VAL A N 1
ATOM 1489 C CA . VAL A 1 193 ? -7.175 -16.550 -0.034 1.00 98.00 193 VAL A CA 1
ATOM 1490 C C . VAL A 1 193 ? -5.734 -16.114 -0.288 1.00 98.00 193 VAL A C 1
ATOM 1492 O O . VAL A 1 193 ? -5.401 -14.934 -0.164 1.00 98.00 193 VAL A O 1
ATOM 1495 N N . ARG A 1 194 ? -4.856 -17.065 -0.609 1.00 97.88 194 ARG A N 1
ATOM 1496 C CA . ARG A 1 194 ? -3.450 -16.803 -0.930 1.00 97.88 194 ARG A CA 1
ATOM 1497 C C . ARG A 1 194 ? -3.276 -16.742 -2.438 1.00 97.88 194 ARG A C 1
ATOM 1499 O O . ARG A 1 194 ? -3.756 -17.612 -3.162 1.00 97.88 194 ARG A O 1
ATOM 1506 N N . TYR A 1 195 ? -2.519 -15.756 -2.890 1.00 97.69 195 TYR A N 1
ATOM 1507 C CA . TYR A 1 195 ? -2.111 -15.595 -4.275 1.00 97.69 195 TYR A CA 1
ATOM 1508 C C . TYR A 1 195 ? -0.593 -15.563 -4.370 1.00 97.69 195 TYR A C 1
ATOM 1510 O O . TYR A 1 195 ? 0.079 -14.909 -3.574 1.00 97.69 195 TYR A O 1
ATOM 1518 N N . GLN A 1 196 ? -0.055 -16.256 -5.367 1.00 96.81 196 GLN A N 1
ATOM 1519 C CA . GLN A 1 196 ? 1.324 -16.095 -5.797 1.00 96.81 196 GLN A CA 1
ATOM 1520 C C . GLN A 1 196 ? 1.387 -14.965 -6.828 1.00 96.81 196 GLN A C 1
ATOM 1522 O O . GLN A 1 196 ? 0.609 -14.955 -7.783 1.00 96.81 196 GLN A O 1
ATOM 1527 N N . VAL A 1 197 ? 2.331 -14.041 -6.663 1.00 94.62 197 VAL A N 1
ATOM 1528 C CA . VAL A 1 197 ? 2.663 -13.049 -7.689 1.00 94.62 197 VAL A CA 1
ATOM 1529 C C . VAL A 1 197 ? 3.627 -13.700 -8.670 1.00 94.62 197 VAL A C 1
ATOM 1531 O O . VAL A 1 197 ? 4.690 -14.173 -8.271 1.00 94.62 197 VAL A O 1
ATOM 1534 N N . VAL A 1 198 ? 3.230 -13.765 -9.939 1.00 91.75 198 VAL A N 1
ATOM 1535 C CA . VAL A 1 198 ? 3.989 -14.452 -11.003 1.00 91.75 198 VAL A CA 1
ATOM 1536 C C . VAL A 1 198 ? 4.517 -13.497 -12.076 1.00 91.75 198 VAL A C 1
ATOM 1538 O O . VAL A 1 198 ? 5.168 -13.931 -13.022 1.00 91.75 198 VAL A O 1
ATOM 1541 N N . GLY A 1 199 ? 4.233 -12.200 -11.952 1.00 89.06 199 GLY A N 1
ATOM 1542 C CA . GLY A 1 199 ? 4.744 -11.167 -12.845 1.00 89.06 199 GLY A CA 1
ATOM 1543 C C . GLY A 1 199 ? 3.938 -9.873 -12.774 1.00 89.06 199 GLY A C 1
ATOM 1544 O O . GLY A 1 199 ? 3.088 -9.701 -11.900 1.00 89.06 199 GLY A O 1
ATOM 1545 N N . GLY A 1 200 ? 4.206 -8.979 -13.724 1.00 86.56 200 GLY A N 1
ATOM 1546 C CA . GLY A 1 200 ? 3.458 -7.740 -13.939 1.00 86.56 200 GLY A CA 1
ATOM 1547 C C . GLY A 1 200 ? 2.612 -7.761 -15.214 1.00 86.56 200 GLY A C 1
ATOM 1548 O O . GLY A 1 200 ? 2.727 -8.657 -16.064 1.00 86.56 200 GLY A O 1
ATOM 1549 N N . GLY A 1 201 ? 1.749 -6.762 -15.342 1.00 81.38 201 GLY A N 1
ATOM 1550 C CA . GLY A 1 201 ? 1.004 -6.442 -16.545 1.00 81.38 201 GLY A CA 1
ATOM 1551 C C . GLY A 1 201 ? 1.943 -6.020 -17.668 1.00 81.38 201 GLY A C 1
ATOM 1552 O O . GLY A 1 201 ? 3.072 -5.586 -17.445 1.00 81.38 201 GLY A O 1
ATOM 1553 N N . THR A 1 202 ? 1.485 -6.185 -18.902 1.00 72.75 202 THR A N 1
ATOM 1554 C CA . THR A 1 202 ? 2.222 -5.696 -20.067 1.00 72.75 202 THR A CA 1
ATOM 1555 C C . THR A 1 202 ? 1.937 -4.217 -20.265 1.00 72.75 202 THR A C 1
ATOM 1557 O O . THR A 1 202 ? 0.892 -3.703 -19.851 1.00 72.75 202 THR A O 1
ATOM 1560 N N . ARG A 1 203 ? 2.853 -3.514 -20.928 1.00 71.06 203 ARG A N 1
ATOM 1561 C CA . ARG A 1 203 ? 2.529 -2.204 -21.482 1.00 71.06 203 ARG A CA 1
ATOM 1562 C C . ARG A 1 203 ? 1.313 -2.365 -22.399 1.00 71.06 203 ARG A C 1
ATOM 1564 O O . ARG A 1 203 ? 1.263 -3.293 -23.204 1.00 71.06 203 ARG A O 1
ATOM 1571 N N . THR A 1 204 ? 0.314 -1.498 -22.248 1.00 62.19 204 THR A N 1
ATOM 1572 C CA . THR A 1 204 ? -0.750 -1.392 -23.248 1.00 62.19 204 THR A CA 1
ATOM 1573 C C . THR A 1 204 ? -0.063 -1.054 -24.561 1.00 62.19 204 THR A C 1
ATOM 1575 O O . THR A 1 204 ? 0.634 -0.036 -24.626 1.00 62.19 204 THR A O 1
ATOM 1578 N N . GLU A 1 205 ? -0.187 -1.915 -25.572 1.00 54.50 205 GLU A N 1
ATOM 1579 C CA . GLU A 1 205 ? 0.316 -1.568 -26.895 1.00 54.50 205 GLU A CA 1
ATOM 1580 C C . GLU A 1 205 ? -0.314 -0.245 -27.335 1.00 54.50 205 GLU A C 1
ATOM 1582 O O . GLU A 1 205 ? -1.437 0.087 -26.939 1.00 54.50 205 GLU A O 1
ATOM 1587 N N . GLU A 1 206 ? 0.442 0.510 -28.128 1.00 53.28 206 GLU A N 1
ATOM 1588 C CA . GLU A 1 206 ? 0.167 1.821 -28.733 1.00 53.28 206 GLU A CA 1
ATOM 1589 C C . GLU A 1 206 ? -1.104 1.884 -29.611 1.00 53.28 206 GLU A C 1
ATOM 1591 O O . GLU A 1 206 ? -1.198 2.629 -30.58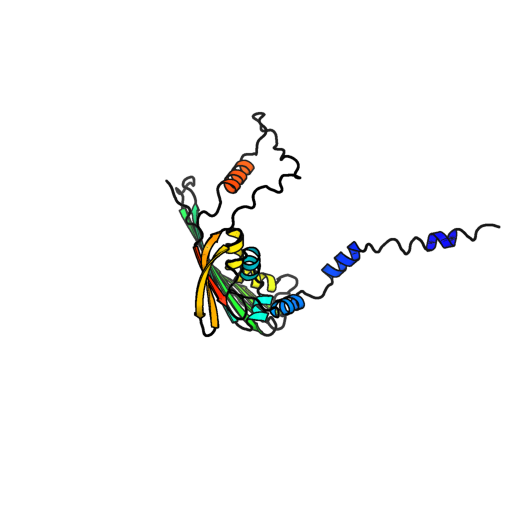1 1.00 53.28 206 GLU A O 1
ATOM 1596 N N . THR A 1 207 ? -2.134 1.119 -29.282 1.00 47.69 207 THR A N 1
ATOM 1597 C CA . THR A 1 207 ? -3.426 1.086 -29.961 1.00 47.69 207 THR A CA 1
ATOM 1598 C C . THR A 1 207 ? -4.192 2.414 -29.906 1.00 47.69 207 THR A C 1
ATOM 1600 O O . THR A 1 207 ? -5.164 2.555 -30.641 1.00 47.69 207 THR A O 1
ATOM 1603 N N . ASP A 1 208 ? -3.721 3.396 -29.129 1.00 49.41 208 ASP A N 1
ATOM 1604 C CA . ASP A 1 208 ? -4.272 4.759 -29.053 1.00 49.41 208 ASP A CA 1
ATOM 1605 C C . ASP A 1 208 ? -3.431 5.820 -29.799 1.00 49.41 208 ASP A C 1
ATOM 1607 O O . ASP A 1 208 ? -3.747 7.006 -29.778 1.00 49.41 208 ASP A O 1
ATOM 1611 N N . LEU A 1 209 ? -2.367 5.428 -30.521 1.00 52.94 209 LEU A N 1
ATOM 1612 C CA . LEU A 1 209 ? -1.616 6.361 -31.382 1.00 52.94 209 LEU A CA 1
ATOM 1613 C C . LEU A 1 209 ? -2.401 6.822 -32.618 1.00 52.94 209 LEU A C 1
ATOM 1615 O O . LEU A 1 209 ? -1.942 7.704 -33.341 1.00 52.94 209 LEU A O 1
ATOM 1619 N N . ARG A 1 210 ? -3.568 6.229 -32.892 1.00 55.88 210 ARG A N 1
ATOM 1620 C CA . ARG A 1 210 ? -4.328 6.492 -34.122 1.00 55.88 210 ARG A CA 1
ATOM 1621 C C . ARG A 1 210 ? -4.873 7.924 -34.208 1.00 55.88 210 ARG A C 1
ATOM 1623 O O . ARG A 1 210 ? -5.248 8.335 -35.300 1.00 55.88 210 ARG A O 1
ATOM 1630 N N . GLU A 1 211 ? -4.855 8.686 -33.112 1.00 61.62 211 GLU A N 1
ATOM 1631 C CA . GLU A 1 211 ? -5.385 10.059 -33.058 1.00 61.62 211 GLU A CA 1
ATOM 1632 C C . GLU A 1 211 ? -4.398 11.114 -32.533 1.00 61.62 211 GLU A C 1
ATOM 1634 O O . GLU A 1 211 ? -4.763 12.282 -32.389 1.00 61.62 211 GLU A O 1
ATOM 1639 N N . LEU A 1 212 ? -3.138 10.756 -32.266 1.00 67.06 212 LEU A N 1
ATOM 1640 C CA . LEU A 1 212 ? -2.154 11.736 -31.808 1.00 67.06 212 LEU A CA 1
ATOM 1641 C C . LEU A 1 212 ? -1.382 12.330 -32.995 1.00 67.06 212 LEU A C 1
ATOM 1643 O O . LEU A 1 212 ? -0.918 11.586 -33.864 1.00 67.06 212 LEU A O 1
ATOM 1647 N N . PRO A 1 213 ? -1.210 13.666 -33.058 1.00 77.56 213 PRO A N 1
ATOM 1648 C CA . PRO A 1 213 ? -0.353 14.273 -34.063 1.00 77.56 213 PRO A CA 1
ATOM 1649 C C . PRO A 1 213 ? 1.075 13.719 -33.937 1.00 77.56 213 PRO A C 1
ATOM 1651 O O . PRO A 1 213 ? 1.534 13.438 -32.826 1.00 77.56 213 PRO A O 1
ATOM 1654 N N . PRO A 1 214 ? 1.798 13.569 -35.061 1.00 75.38 214 PRO A N 1
ATOM 1655 C CA . PRO A 1 214 ? 3.141 13.011 -35.045 1.00 75.38 214 PRO A CA 1
ATOM 1656 C C . PRO A 1 214 ? 4.055 13.849 -34.148 1.00 75.38 214 PRO A C 1
ATOM 1658 O O . PRO A 1 214 ? 4.070 15.081 -34.235 1.00 75.38 214 PRO A O 1
ATOM 1661 N N . ILE A 1 215 ? 4.834 13.173 -33.301 1.00 75.50 215 ILE A N 1
ATOM 1662 C CA . ILE A 1 215 ? 5.796 13.815 -32.402 1.00 75.50 215 ILE A CA 1
ATOM 1663 C C . ILE A 1 215 ? 6.811 14.589 -33.250 1.00 75.50 215 ILE A C 1
ATOM 1665 O O . ILE A 1 215 ? 7.517 14.015 -34.081 1.00 75.50 215 ILE A O 1
ATOM 1669 N N . GLN A 1 216 ? 6.888 15.903 -33.043 1.00 80.44 216 GLN A N 1
ATOM 1670 C CA . GLN A 1 216 ? 7.860 16.759 -33.715 1.00 80.44 216 GLN A CA 1
ATOM 1671 C C . GLN A 1 216 ? 9.062 16.982 -32.804 1.00 80.44 216 GLN A C 1
ATOM 1673 O O . GLN A 1 216 ? 8.946 17.604 -31.750 1.00 80.44 216 GLN A O 1
ATOM 1678 N N . TYR A 1 217 ? 10.225 16.490 -33.224 1.00 81.56 217 TYR A N 1
ATOM 1679 C CA . TYR A 1 217 ? 11.481 16.770 -32.540 1.00 81.56 217 TYR A CA 1
ATOM 1680 C C . TYR A 1 217 ? 12.126 18.063 -33.059 1.00 81.56 217 TYR A C 1
ATOM 1682 O O . TYR A 1 217 ? 12.029 18.349 -34.262 1.00 81.56 217 TYR A O 1
ATOM 1690 N N . PRO A 1 218 ? 12.802 18.835 -32.186 1.00 77.25 218 PRO A N 1
ATOM 1691 C CA . PRO A 1 218 ? 13.587 19.987 -32.608 1.00 77.25 218 PRO A CA 1
ATOM 1692 C C . PRO A 1 218 ? 14.719 19.558 -33.552 1.00 77.25 218 PRO A C 1
ATOM 1694 O O . PRO A 1 218 ? 15.181 18.415 -33.535 1.00 77.25 218 PRO A O 1
ATOM 1697 N N . GLN A 1 219 ? 15.158 20.481 -34.408 1.00 75.62 219 GLN A N 1
ATOM 1698 C CA . GLN A 1 219 ? 16.298 20.246 -35.289 1.00 75.62 219 GLN A CA 1
ATOM 1699 C C . GLN A 1 219 ? 17.595 20.453 -34.500 1.00 75.62 219 GLN A C 1
ATOM 1701 O O . GLN A 1 219 ? 17.812 21.527 -33.938 1.00 75.62 219 GLN A O 1
ATOM 1706 N N . GLY A 1 220 ? 18.429 19.417 -34.432 1.00 68.81 220 GLY A N 1
ATOM 1707 C CA . GLY A 1 220 ? 19.731 19.470 -33.776 1.00 68.81 220 GLY A CA 1
ATOM 1708 C C . GLY A 1 220 ? 20.743 20.322 -34.547 1.00 68.81 220 GLY A C 1
ATOM 1709 O O . GLY A 1 220 ? 20.556 20.637 -35.724 1.00 68.81 220 GLY A O 1
ATOM 1710 N N . ALA A 1 221 ? 21.853 20.669 -33.888 1.00 66.25 221 ALA A N 1
ATOM 1711 C CA . ALA A 1 221 ? 22.969 21.407 -34.494 1.00 66.25 221 ALA A CA 1
ATOM 1712 C C . ALA A 1 221 ? 23.644 20.652 -35.663 1.00 66.25 221 ALA A C 1
ATOM 1714 O O . ALA A 1 221 ? 24.334 21.255 -36.478 1.00 66.25 221 ALA A O 1
ATOM 1715 N N . ASP A 1 222 ? 23.419 19.342 -35.759 1.00 70.19 222 ASP A N 1
ATOM 1716 C CA . ASP A 1 222 ? 23.842 18.447 -36.839 1.00 70.19 222 ASP A CA 1
ATOM 1717 C C . ASP A 1 222 ? 22.840 18.390 -38.012 1.00 70.19 222 ASP A C 1
ATOM 1719 O O . ASP A 1 222 ? 23.003 17.598 -38.942 1.00 70.19 222 ASP A O 1
ATOM 1723 N N . GLY A 1 223 ? 21.782 19.208 -37.971 1.00 69.31 223 GLY A N 1
ATOM 1724 C CA . GLY A 1 223 ? 20.742 19.286 -38.994 1.00 69.31 223 GLY A CA 1
ATOM 1725 C C . GLY A 1 223 ? 19.746 18.124 -38.975 1.00 69.31 223 GLY A C 1
ATOM 1726 O O . GLY A 1 223 ? 18.782 18.153 -39.748 1.00 69.31 223 GLY A O 1
ATOM 1727 N N . LYS A 1 224 ? 19.925 17.130 -38.095 1.00 73.81 224 LYS A N 1
ATOM 1728 C CA . LYS A 1 224 ? 19.022 15.982 -37.964 1.00 73.81 224 LYS A CA 1
ATOM 1729 C C . LYS A 1 224 ? 17.855 16.327 -37.041 1.00 73.81 224 LYS A C 1
ATOM 1731 O O . LYS A 1 224 ? 18.007 17.022 -36.040 1.00 73.81 224 LYS A O 1
ATOM 1736 N N . LYS A 1 225 ? 16.665 15.830 -37.382 1.00 75.56 225 LYS A N 1
ATOM 1737 C CA . LYS A 1 225 ? 15.513 15.846 -36.472 1.00 75.56 225 LYS A CA 1
ATOM 1738 C C . LYS A 1 225 ? 15.611 14.623 -35.569 1.00 75.56 225 LYS A C 1
ATOM 1740 O O . LYS A 1 225 ? 15.642 13.503 -36.071 1.00 75.56 225 LYS A O 1
ATOM 1745 N N . GLY A 1 226 ? 15.660 14.834 -34.261 1.00 79.88 226 GLY A N 1
ATOM 1746 C CA . GLY A 1 226 ? 15.758 13.756 -33.283 1.00 79.88 226 GLY A CA 1
ATOM 1747 C C . GLY A 1 226 ? 15.633 14.281 -31.856 1.00 79.88 226 GLY A C 1
ATOM 1748 O O . GLY A 1 226 ? 15.739 15.491 -31.644 1.00 79.88 226 GLY A O 1
ATOM 1749 N N . PRO A 1 227 ? 15.367 13.401 -30.879 1.00 82.12 227 PRO A N 1
ATOM 1750 C CA . PRO A 1 227 ? 15.305 13.805 -29.483 1.00 82.12 227 PRO A CA 1
ATOM 1751 C C . PRO A 1 227 ? 16.640 14.422 -29.054 1.00 82.12 227 PRO A C 1
ATOM 1753 O O . PRO A 1 227 ? 17.706 13.924 -29.418 1.00 82.12 227 PRO A O 1
ATOM 1756 N N . ASP A 1 228 ? 16.586 15.490 -28.259 1.00 83.31 228 ASP A N 1
ATOM 1757 C CA . ASP A 1 228 ? 17.775 15.989 -27.571 1.00 83.31 228 ASP A CA 1
ATOM 1758 C C . ASP A 1 228 ? 18.359 14.889 -26.651 1.00 83.31 228 ASP A C 1
ATOM 1760 O O . ASP A 1 228 ? 17.649 13.940 -26.302 1.00 83.31 228 ASP A O 1
ATOM 1764 N N . PRO A 1 229 ? 19.635 14.979 -26.234 1.00 81.44 229 PRO A N 1
ATOM 1765 C CA . PRO A 1 229 ? 20.292 13.913 -25.476 1.00 81.44 229 PRO A CA 1
ATOM 1766 C C . PRO A 1 229 ? 19.579 13.495 -24.183 1.00 81.44 229 PRO A C 1
ATOM 1768 O O . PRO A 1 229 ? 19.655 12.326 -23.800 1.00 81.44 229 PRO A O 1
ATOM 1771 N N . ASP A 1 230 ? 18.892 14.414 -23.501 1.00 80.75 230 ASP A N 1
ATOM 1772 C CA . ASP A 1 230 ? 18.141 14.083 -22.288 1.00 80.75 230 ASP A CA 1
ATOM 1773 C C . ASP A 1 230 ? 16.840 13.357 -22.638 1.00 80.75 230 ASP A C 1
ATOM 1775 O O . ASP A 1 230 ? 16.506 12.346 -22.015 1.00 80.75 230 ASP A O 1
ATOM 1779 N N . THR A 1 231 ? 16.128 13.816 -23.668 1.00 82.62 231 THR A N 1
ATOM 1780 C CA . THR A 1 231 ? 14.947 13.116 -24.190 1.00 82.62 231 THR A CA 1
ATOM 1781 C C . THR A 1 231 ? 15.309 11.731 -24.727 1.00 82.62 231 THR A C 1
ATOM 1783 O O . THR A 1 231 ? 14.581 10.777 -24.464 1.00 82.62 231 THR A O 1
ATOM 1786 N N . ALA A 1 232 ? 16.451 11.576 -25.400 1.00 83.62 232 ALA A N 1
ATOM 1787 C CA . ALA A 1 232 ? 16.940 10.286 -25.880 1.00 83.62 232 ALA A CA 1
ATOM 1788 C C . ALA A 1 232 ? 17.186 9.312 -24.719 1.00 83.62 232 ALA A C 1
ATOM 1790 O O . ALA A 1 232 ? 16.704 8.183 -24.766 1.00 83.62 232 ALA A O 1
ATOM 1791 N N . ARG A 1 233 ? 17.833 9.770 -23.634 1.00 80.31 233 ARG A N 1
ATOM 1792 C CA . ARG A 1 233 ? 18.019 8.967 -22.411 1.00 80.31 233 ARG A CA 1
ATOM 1793 C C . ARG A 1 233 ? 16.690 8.575 -21.763 1.00 80.31 233 ARG A C 1
ATOM 1795 O O . ARG A 1 233 ? 16.533 7.435 -21.340 1.00 80.31 233 ARG A O 1
ATOM 1802 N N . ARG A 1 234 ? 15.710 9.485 -21.707 1.00 80.06 234 ARG A N 1
ATOM 1803 C CA . ARG A 1 234 ? 14.367 9.180 -21.174 1.00 80.06 234 ARG A CA 1
ATOM 1804 C C . ARG A 1 234 ? 13.614 8.177 -22.043 1.00 80.06 234 ARG A C 1
ATOM 1806 O O . ARG A 1 234 ? 12.966 7.294 -21.497 1.00 80.06 234 ARG A O 1
ATOM 1813 N N . LEU A 1 235 ? 13.695 8.300 -23.368 1.00 81.56 235 LEU A N 1
ATOM 1814 C CA . LEU A 1 235 ? 13.082 7.355 -24.306 1.00 81.56 235 LEU A CA 1
ATOM 1815 C C . LEU A 1 235 ? 13.748 5.984 -24.229 1.00 81.56 235 LEU A C 1
ATOM 1817 O O . LEU A 1 235 ? 13.059 4.970 -24.264 1.00 81.56 235 LEU A O 1
ATOM 1821 N N . GLU A 1 236 ? 15.070 5.945 -24.087 1.00 79.56 236 GLU A N 1
ATOM 1822 C CA . GLU A 1 236 ? 15.822 4.712 -23.882 1.00 79.56 236 GLU A CA 1
ATOM 1823 C C . GLU A 1 236 ? 15.394 4.013 -22.587 1.00 79.56 236 GLU A C 1
ATOM 1825 O O . GLU A 1 236 ? 15.036 2.838 -22.632 1.00 79.56 236 GLU A O 1
ATOM 1830 N N . LEU A 1 237 ? 15.339 4.745 -21.470 1.00 75.31 237 LEU A N 1
ATOM 1831 C CA . LEU A 1 237 ? 14.821 4.255 -20.190 1.00 75.31 237 LEU A CA 1
ATOM 1832 C C . LEU A 1 237 ? 13.392 3.714 -20.346 1.00 75.31 237 LEU A C 1
ATOM 1834 O O . LEU A 1 237 ? 13.097 2.575 -20.004 1.00 75.31 237 LEU A O 1
ATOM 1838 N N . TRP A 1 238 ? 12.521 4.514 -20.961 1.00 73.69 238 TRP A N 1
ATOM 1839 C CA . TRP A 1 238 ? 11.119 4.187 -21.207 1.00 73.69 238 TRP A CA 1
ATOM 1840 C C . TRP A 1 238 ? 10.915 2.951 -22.096 1.00 73.69 238 TRP A C 1
ATOM 1842 O O . TRP A 1 238 ? 9.895 2.270 -21.983 1.00 73.69 238 TRP A O 1
ATOM 1852 N N . THR A 1 239 ? 11.859 2.676 -22.995 1.00 71.19 239 THR A N 1
ATOM 1853 C CA . THR A 1 239 ? 11.803 1.539 -23.926 1.00 71.19 239 THR A CA 1
ATOM 1854 C C . THR A 1 239 ? 12.420 0.278 -23.323 1.00 71.19 239 THR A C 1
ATOM 1856 O O . THR A 1 239 ? 11.953 -0.817 -23.614 1.00 71.19 239 THR A O 1
ATOM 1859 N N . LYS A 1 240 ? 13.467 0.411 -22.499 1.00 68.38 240 LYS A N 1
ATOM 1860 C CA . LYS A 1 240 ? 14.241 -0.724 -21.971 1.00 68.38 240 LYS A CA 1
ATOM 1861 C C . LYS A 1 240 ? 13.782 -1.210 -20.597 1.00 68.38 240 LYS A C 1
ATOM 1863 O O . LYS A 1 240 ? 14.020 -2.370 -20.272 1.00 68.38 240 LYS A O 1
ATOM 1868 N N . GLU A 1 241 ? 13.148 -0.367 -19.787 1.00 64.19 241 GLU A N 1
ATOM 1869 C CA . GLU A 1 241 ? 12.791 -0.711 -18.406 1.00 64.19 241 GLU A CA 1
ATOM 1870 C C . GLU A 1 241 ? 11.365 -1.260 -18.279 1.00 64.19 241 GLU A C 1
ATOM 1872 O O . GLU A 1 241 ? 10.487 -0.670 -17.644 1.00 64.19 241 GLU A O 1
ATOM 1877 N N . GLU A 1 242 ? 11.126 -2.435 -18.863 1.00 61.84 242 GLU A N 1
ATOM 1878 C CA . GLU A 1 242 ? 10.019 -3.273 -18.404 1.00 61.84 242 GLU A CA 1
ATOM 1879 C C . GLU A 1 242 ? 10.472 -4.088 -17.183 1.00 61.84 242 GLU A C 1
ATOM 1881 O O . GLU A 1 242 ? 11.556 -4.679 -17.216 1.00 61.84 242 GLU A O 1
ATOM 1886 N N . PRO A 1 243 ? 9.682 -4.144 -16.093 1.00 62.44 243 PRO A N 1
ATOM 1887 C CA . PRO A 1 243 ? 9.982 -5.022 -14.969 1.00 62.44 243 PRO A CA 1
ATOM 1888 C C . PRO A 1 243 ? 10.082 -6.472 -15.460 1.00 62.44 243 PRO A C 1
ATOM 1890 O O . PRO A 1 243 ? 9.078 -7.099 -15.787 1.00 62.44 243 PRO A O 1
ATOM 1893 N N . THR A 1 244 ? 11.299 -7.010 -15.529 1.00 63.56 244 THR A N 1
ATOM 1894 C CA . THR A 1 244 ? 11.549 -8.324 -16.140 1.00 63.56 244 THR A CA 1
ATOM 1895 C C . THR A 1 244 ? 11.056 -9.479 -15.276 1.00 63.56 244 THR A C 1
ATOM 1897 O O . THR A 1 244 ? 10.688 -10.528 -15.801 1.00 63.56 244 THR A O 1
ATOM 1900 N N . GLN A 1 245 ? 11.036 -9.305 -13.952 1.00 71.38 245 GLN A N 1
ATOM 1901 C CA . GLN A 1 245 ? 10.603 -10.321 -12.996 1.00 71.38 245 GLN A CA 1
ATOM 1902 C C . GLN A 1 245 ? 9.966 -9.668 -11.772 1.00 71.38 245 GLN A C 1
ATOM 1904 O O . GLN A 1 245 ? 10.547 -8.783 -11.163 1.00 71.38 245 GLN A O 1
ATOM 1909 N N . LEU A 1 246 ? 8.786 -10.127 -11.375 1.00 84.38 246 LEU A N 1
ATOM 1910 C CA . LEU A 1 246 ? 8.157 -9.744 -10.116 1.00 84.38 246 LEU A CA 1
ATOM 1911 C C . LEU A 1 246 ? 7.604 -11.006 -9.478 1.00 84.38 246 LEU A C 1
ATOM 1913 O O . LEU A 1 246 ? 6.916 -11.782 -10.141 1.00 84.38 246 LEU A O 1
ATOM 1917 N N . SER A 1 247 ? 7.925 -11.223 -8.209 1.00 90.69 247 SER A N 1
ATOM 1918 C CA . SER A 1 247 ? 7.522 -12.434 -7.502 1.00 90.69 247 SER A CA 1
ATOM 1919 C C . SER A 1 247 ? 7.137 -12.126 -6.068 1.00 90.69 247 SER A C 1
ATOM 1921 O O . SER A 1 247 ? 7.465 -11.064 -5.541 1.00 90.69 247 SER A O 1
ATOM 1923 N N . GLY A 1 248 ? 6.412 -13.043 -5.438 1.00 94.38 248 GLY A N 1
ATOM 1924 C CA . GLY A 1 248 ? 5.979 -12.851 -4.067 1.00 94.38 248 GLY A CA 1
ATOM 1925 C C . GLY A 1 248 ? 4.650 -13.507 -3.759 1.00 94.38 248 GLY A C 1
ATOM 1926 O O . GLY A 1 248 ? 4.169 -14.374 -4.496 1.00 94.38 248 GLY A O 1
ATOM 1927 N N . THR A 1 249 ? 4.044 -13.065 -2.665 1.00 96.75 249 THR A N 1
ATOM 1928 C CA . THR A 1 249 ? 2.729 -13.518 -2.226 1.00 96.75 249 THR A CA 1
ATOM 1929 C C . THR A 1 249 ? 1.850 -12.348 -1.815 1.00 96.75 249 THR A C 1
ATOM 1931 O O . THR A 1 249 ? 2.332 -11.344 -1.297 1.00 96.75 249 THR A O 1
ATOM 1934 N N . VAL A 1 250 ? 0.548 -12.493 -2.041 1.00 97.19 250 VAL A N 1
ATOM 1935 C CA . VAL A 1 250 ? -0.490 -11.608 -1.507 1.00 97.19 250 VAL A CA 1
ATOM 1936 C C . VAL A 1 250 ? -1.515 -12.470 -0.780 1.00 97.19 250 VAL A C 1
ATOM 1938 O O . VAL A 1 250 ? -1.892 -13.544 -1.251 1.00 97.19 250 VAL A O 1
ATOM 1941 N N . ILE A 1 251 ? -1.952 -12.010 0.384 1.00 97.44 251 ILE A N 1
ATOM 1942 C CA . ILE A 1 251 ? -2.936 -12.663 1.238 1.00 97.44 251 ILE A CA 1
ATOM 1943 C C . ILE A 1 251 ? -4.137 -11.732 1.347 1.00 97.44 251 ILE A C 1
ATOM 1945 O O . ILE A 1 251 ? -4.014 -10.594 1.801 1.00 97.44 251 ILE A O 1
ATOM 1949 N N . VAL A 1 252 ? -5.298 -12.226 0.931 1.00 97.56 252 VAL A N 1
ATOM 1950 C CA . VAL A 1 252 ? -6.544 -11.460 0.912 1.00 97.56 252 VAL A CA 1
ATOM 1951 C C . VAL A 1 252 ? -7.532 -12.098 1.869 1.00 97.56 252 VAL A C 1
ATOM 1953 O O . VAL A 1 252 ? -7.752 -13.307 1.827 1.00 97.56 252 VAL A O 1
ATOM 1956 N N . ASP A 1 253 ? -8.123 -11.301 2.748 1.00 96.81 253 ASP A N 1
ATOM 1957 C CA . ASP A 1 253 ? -9.174 -11.767 3.641 1.00 96.81 253 ASP A CA 1
ATOM 1958 C C . ASP A 1 253 ? -10.407 -12.193 2.841 1.00 96.81 253 ASP A C 1
ATOM 1960 O O . ASP A 1 253 ? -10.892 -11.467 1.978 1.00 96.81 253 ASP A O 1
ATOM 1964 N N . LYS A 1 254 ? -10.930 -13.385 3.123 1.00 95.12 254 LYS A N 1
ATOM 1965 C CA . LYS A 1 254 ? -12.014 -13.970 2.332 1.00 95.12 254 LYS A CA 1
ATOM 1966 C C . LYS A 1 254 ? -13.356 -13.262 2.545 1.00 95.12 254 LYS A C 1
ATOM 1968 O O . LYS A 1 254 ? -14.216 -13.347 1.676 1.00 95.12 254 LYS A O 1
ATOM 1973 N N . GLN A 1 255 ? -13.559 -12.618 3.693 1.00 92.19 255 GLN A N 1
ATOM 1974 C CA . GLN A 1 255 ? -14.831 -11.980 4.040 1.00 92.19 255 GLN A CA 1
ATOM 1975 C C . GLN A 1 255 ? -14.854 -10.510 3.631 1.00 92.19 255 GLN A C 1
ATOM 1977 O O . GLN A 1 255 ? -15.832 -10.045 3.054 1.00 92.19 255 GLN A O 1
ATOM 1982 N N . SER A 1 256 ? -13.782 -9.781 3.928 1.00 93.25 256 SER A N 1
ATOM 1983 C CA . SER A 1 256 ? -13.674 -8.354 3.653 1.00 93.25 256 SER A CA 1
ATOM 1984 C C . SER A 1 256 ? -13.105 -8.054 2.269 1.00 93.25 256 SER A C 1
ATOM 1986 O O . SER A 1 256 ? -13.289 -6.943 1.780 1.00 93.25 256 SER A O 1
ATOM 1988 N N . ALA A 1 257 ? -12.427 -9.022 1.644 1.00 94.56 257 ALA A N 1
ATOM 1989 C CA . ALA A 1 257 ? -11.646 -8.860 0.419 1.00 94.56 257 ALA A CA 1
ATOM 1990 C C . ALA A 1 257 ? -10.523 -7.820 0.514 1.00 94.56 257 ALA A C 1
ATOM 1992 O O . ALA A 1 257 ? -10.052 -7.316 -0.499 1.00 94.56 257 ALA A O 1
ATOM 1993 N N . VAL A 1 258 ? -10.061 -7.510 1.724 1.00 95.56 258 VAL A N 1
ATOM 1994 C CA . VAL A 1 258 ? -8.909 -6.631 1.932 1.00 95.56 258 VAL A CA 1
ATOM 1995 C C . VAL A 1 258 ? -7.619 -7.436 1.816 1.00 95.56 258 VAL A C 1
ATOM 1997 O O . VAL A 1 258 ? -7.519 -8.537 2.361 1.00 95.56 258 VAL A O 1
ATOM 2000 N N . ALA A 1 259 ? -6.608 -6.885 1.143 1.00 95.81 259 ALA A N 1
ATOM 2001 C CA . ALA A 1 259 ? -5.252 -7.421 1.204 1.00 95.81 259 ALA A CA 1
ATOM 2002 C C . ALA A 1 259 ? -4.672 -7.181 2.609 1.00 95.81 259 ALA A C 1
ATOM 2004 O O . ALA A 1 259 ? -4.358 -6.051 2.969 1.00 95.81 259 ALA A O 1
ATOM 2005 N N . ILE A 1 260 ? -4.558 -8.243 3.408 1.00 95.44 260 ILE A N 1
ATOM 2006 C CA . ILE A 1 260 ? -4.098 -8.173 4.806 1.00 95.44 260 ILE A CA 1
ATOM 2007 C C . ILE A 1 260 ? -2.624 -8.553 4.974 1.00 95.44 260 ILE A C 1
ATOM 2009 O O . ILE A 1 260 ? -2.075 -8.448 6.064 1.00 95.44 260 ILE A O 1
ATOM 2013 N N . GLY A 1 261 ? -1.976 -9.011 3.904 1.00 95.25 261 GLY A N 1
ATOM 2014 C CA . GLY A 1 261 ? -0.550 -9.300 3.903 1.00 95.25 261 GLY A CA 1
ATOM 2015 C C . GLY A 1 261 ? -0.003 -9.381 2.489 1.00 95.25 261 GLY A C 1
ATOM 2016 O O . GLY A 1 261 ? -0.679 -9.856 1.576 1.00 95.25 261 GLY A O 1
ATOM 2017 N N . ALA A 1 262 ? 1.228 -8.926 2.304 1.00 95.94 262 ALA A N 1
ATOM 2018 C CA . ALA A 1 262 ? 1.950 -9.073 1.054 1.00 95.94 262 ALA A CA 1
ATOM 2019 C C . ALA A 1 262 ? 3.449 -9.172 1.328 1.00 95.94 262 ALA A C 1
ATOM 2021 O O . ALA A 1 262 ? 3.972 -8.501 2.213 1.00 95.94 262 ALA A O 1
ATOM 2022 N N . ASP A 1 263 ? 4.121 -9.994 0.537 1.00 95.38 263 ASP A N 1
ATOM 2023 C CA . ASP A 1 263 ? 5.572 -10.108 0.501 1.00 95.38 263 ASP A CA 1
ATOM 2024 C C . ASP A 1 263 ? 5.987 -10.062 -0.967 1.00 95.38 263 ASP A C 1
ATOM 2026 O O . ASP A 1 263 ? 5.706 -11.000 -1.716 1.00 95.38 263 ASP A O 1
ATOM 2030 N N . LEU A 1 264 ? 6.546 -8.932 -1.404 1.00 92.69 264 LEU A N 1
ATOM 2031 C CA . LEU A 1 264 ? 6.771 -8.609 -2.812 1.00 92.69 264 LEU A CA 1
ATOM 2032 C C . LEU A 1 264 ? 8.254 -8.361 -3.064 1.00 92.69 264 LEU A C 1
ATOM 2034 O O . LEU A 1 264 ? 8.875 -7.507 -2.436 1.00 92.69 264 LEU A O 1
ATOM 2038 N N . HIS A 1 265 ? 8.795 -9.071 -4.045 1.00 86.75 265 HIS A N 1
ATOM 2039 C CA . HIS A 1 265 ? 10.189 -8.985 -4.443 1.00 86.75 265 HIS A CA 1
ATOM 2040 C C . HIS A 1 265 ? 10.270 -8.363 -5.844 1.00 86.75 265 HIS A C 1
ATOM 2042 O O . HIS A 1 265 ? 9.852 -9.016 -6.812 1.00 86.75 265 HIS A O 1
ATOM 2048 N N . PRO A 1 266 ? 10.773 -7.116 -5.973 1.00 70.75 266 PRO A N 1
ATOM 2049 C CA . PRO A 1 266 ? 10.971 -6.474 -7.268 1.00 70.75 266 PRO A CA 1
ATOM 2050 C C . PRO A 1 266 ? 12.051 -7.198 -8.089 1.00 70.75 266 PRO A C 1
ATOM 2052 O O . PRO A 1 266 ? 12.829 -7.984 -7.534 1.00 70.75 266 PRO A O 1
ATOM 2055 N N . PRO A 1 267 ? 12.133 -6.930 -9.404 1.00 63.03 267 PRO A N 1
ATOM 2056 C CA . PRO A 1 267 ? 13.138 -7.553 -10.250 1.00 63.03 267 PRO A CA 1
ATOM 2057 C C . PRO A 1 267 ? 14.537 -7.257 -9.722 1.00 63.03 267 PRO A C 1
ATOM 2059 O O . PRO A 1 267 ? 14.896 -6.100 -9.498 1.00 63.03 267 PRO A O 1
ATOM 2062 N N . ARG A 1 268 ? 15.373 -8.293 -9.600 1.00 54.91 268 ARG A N 1
ATOM 2063 C CA . ARG A 1 268 ? 16.818 -8.070 -9.644 1.00 54.91 268 ARG A CA 1
ATOM 2064 C C . ARG A 1 268 ? 17.149 -7.660 -11.070 1.00 54.91 268 ARG A C 1
ATOM 2066 O O . ARG A 1 268 ? 16.934 -8.445 -11.990 1.00 54.91 268 ARG A O 1
ATOM 2073 N N . ALA A 1 269 ? 17.692 -6.459 -11.252 1.00 46.81 269 ALA A N 1
ATOM 2074 C CA . ALA A 1 269 ? 18.362 -6.122 -12.498 1.00 46.81 269 ALA A CA 1
ATOM 2075 C C . ALA A 1 269 ? 19.452 -7.179 -12.723 1.00 46.81 269 ALA A C 1
ATOM 2077 O O . ALA A 1 269 ? 20.390 -7.295 -11.932 1.00 46.81 269 ALA A O 1
ATOM 2078 N N . SER A 1 270 ? 19.299 -8.009 -13.752 1.00 39.69 270 SER A N 1
ATOM 2079 C CA . SER A 1 270 ? 20.346 -8.937 -14.149 1.00 39.69 270 SER A CA 1
ATOM 2080 C C . SER A 1 270 ? 21.551 -8.105 -14.569 1.00 39.69 270 SER A C 1
ATOM 2082 O O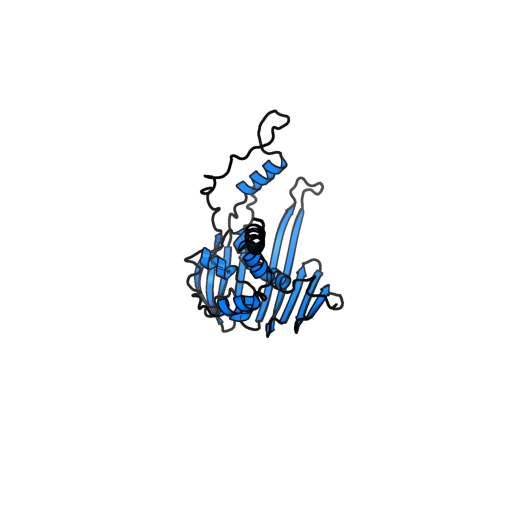 . SER A 1 270 ? 21.539 -7.477 -15.626 1.00 39.69 270 SER A O 1
ATOM 2084 N N . HIS A 1 271 ? 22.592 -8.075 -13.740 1.00 39.31 271 HIS A N 1
ATOM 2085 C CA . HIS A 1 271 ? 23.916 -7.642 -14.165 1.00 39.31 271 HIS A CA 1
ATOM 2086 C C . HIS A 1 271 ? 24.482 -8.702 -15.112 1.00 39.31 271 HIS A C 1
ATOM 2088 O O . HIS A 1 271 ? 25.318 -9.518 -14.731 1.00 39.31 271 HIS A O 1
ATOM 2094 N N . THR A 1 272 ? 24.014 -8.720 -16.356 1.00 31.75 272 THR A N 1
ATOM 2095 C CA . THR A 1 272 ? 24.866 -9.181 -17.449 1.00 31.75 272 THR A CA 1
ATOM 2096 C C . THR A 1 272 ? 25.971 -8.142 -17.588 1.00 31.75 272 THR A C 1
ATOM 2098 O O . THR A 1 272 ? 25.722 -7.035 -18.064 1.00 31.75 272 THR A O 1
ATOM 2101 N N . ARG A 1 273 ? 27.137 -8.485 -17.028 1.00 33.22 273 ARG A N 1
ATOM 2102 C CA . ARG A 1 273 ? 28.419 -7.819 -17.281 1.00 33.22 273 ARG A CA 1
ATOM 2103 C C . ARG A 1 273 ? 28.780 -7.894 -18.757 1.00 33.22 273 ARG A C 1
ATOM 2105 O O . ARG A 1 273 ? 28.455 -8.936 -19.370 1.00 33.22 273 ARG A O 1
#

Sequence (273 aa):
MRSCGIAFLLALTTLCACKRSEDQAAKARIFSPDDSTSASADAKDPIDATRLADDPKFAGRILRMQQAEVAARLGPHRAETRVQFAWFRGPGLPDGGSDVTLSEQSALAQGPNEDFLVREENDRNQGFELIRAKGEVYVRGLFGPFRKRRTDRTEPERVRELAMGSVPTFDRLARGLKLKLAGEATVEGRRVVRYQVVGGGTRTEETDLRELPPIQYPQGADGKKGPDPDTARRLELWTKEEPTQLSGTVIVDKQSAVAIGADLHPPRASHTR

Radius of gyration: 26.33 Å; chains: 1; bounding box: 81×80×60 Å

Foldseek 3Di:
DPPDPPVVVVVVVVVPPDDDVVVVVVVCVVPPPDCLVVLLVVQPDWDALQCLQPDLVSVLCQLLPAVSNVCNLVPWDKDKDKDKDWDWQDCPDPVRIDIDIKMKMWMWGAHPPRWIKIWIAIPVRWTKIWTQDPNWIWIDTPPGDTDTDDCVVDVVSVVVCVRPCPSSVVCVLLVTFNWDWPAWDADPNFIKTKIKGWGGDDPDPVPVVPPDDDDWADQDPVRDGDHDPVVVVVVVCVVPDNQPTKTWMWIAGRGSRHGRDIDIDTDDPPPPD

pLDDT: mean 80.88, std 17.25, range [31.75, 98.12]